Protein AF-A0A3M1JPU9-F1 (afdb_monomer)

Structure (mmCIF, N/CA/C/O backbone):
data_AF-A0A3M1JPU9-F1
#
_entry.id   AF-A0A3M1JPU9-F1
#
loop_
_atom_site.group_PDB
_atom_site.id
_atom_site.type_symbol
_atom_site.label_atom_id
_atom_site.label_alt_id
_atom_site.label_comp_id
_atom_site.label_asym_id
_atom_site.label_entity_id
_atom_site.label_seq_id
_atom_site.pdbx_PDB_ins_code
_atom_site.Cartn_x
_atom_site.Cartn_y
_atom_site.Cartn_z
_atom_site.occupancy
_atom_site.B_iso_or_equiv
_atom_site.auth_seq_id
_atom_site.auth_comp_id
_atom_site.auth_asym_id
_atom_site.auth_atom_id
_atom_site.pdbx_PDB_model_num
ATOM 1 N N . MET A 1 1 ? -4.709 -8.812 -10.880 1.00 75.00 1 MET A N 1
ATOM 2 C CA . MET A 1 1 ? -5.111 -7.771 -9.902 1.00 75.00 1 MET A CA 1
ATOM 3 C C . MET A 1 1 ? -6.523 -7.978 -9.364 1.00 75.00 1 MET A C 1
ATOM 5 O O . MET A 1 1 ? -6.629 -8.160 -8.163 1.00 75.00 1 MET A O 1
ATOM 9 N N . PHE A 1 2 ? -7.578 -8.030 -10.192 1.00 82.31 2 PHE A N 1
ATOM 10 C CA . PHE A 1 2 ? -8.957 -8.240 -9.702 1.00 82.31 2 PHE A CA 1
ATOM 11 C C . PHE A 1 2 ? -9.106 -9.457 -8.772 1.00 82.31 2 PHE A C 1
ATOM 13 O O . PHE A 1 2 ? -9.561 -9.303 -7.647 1.00 82.31 2 PHE A O 1
ATOM 20 N N . TRP A 1 3 ? -8.646 -10.640 -9.194 1.00 85.81 3 TRP A N 1
ATOM 21 C CA . TRP A 1 3 ? -8.744 -11.865 -8.387 1.00 85.81 3 TRP A CA 1
ATOM 22 C C . TRP A 1 3 ? -7.969 -11.804 -7.068 1.00 85.81 3 TRP A C 1
ATOM 24 O O . TRP A 1 3 ? -8.431 -12.337 -6.068 1.00 85.81 3 TRP A O 1
ATOM 34 N N . LEU A 1 4 ? -6.831 -11.105 -7.043 1.00 86.44 4 LEU A N 1
ATOM 35 C CA . LEU A 1 4 ? -6.059 -10.888 -5.818 1.00 86.44 4 LEU A CA 1
ATOM 36 C C . LEU A 1 4 ? -6.780 -9.909 -4.880 1.00 86.44 4 LEU A C 1
ATOM 38 O O . LEU A 1 4 ? -6.867 -10.147 -3.683 1.00 86.44 4 LEU A O 1
ATOM 42 N N . ALA A 1 5 ? -7.374 -8.839 -5.409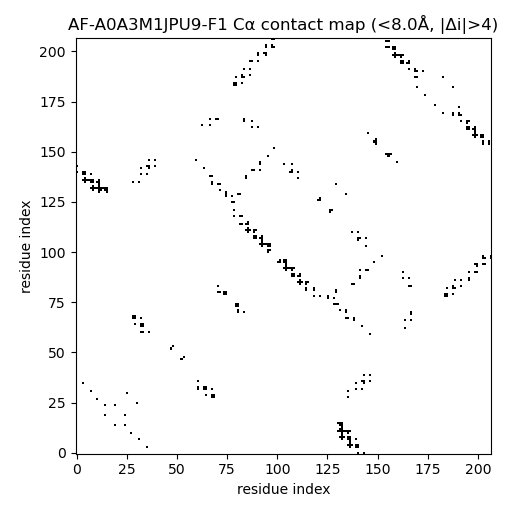 1.00 84.81 5 ALA A N 1
ATOM 43 C CA . ALA A 1 5 ? -8.193 -7.945 -4.595 1.00 84.81 5 ALA A CA 1
ATOM 44 C C . ALA A 1 5 ? -9.441 -8.669 -4.052 1.00 84.81 5 ALA A C 1
ATOM 46 O O . ALA A 1 5 ? -9.735 -8.577 -2.866 1.00 84.81 5 ALA A O 1
ATOM 47 N N . ALA A 1 6 ? -10.136 -9.448 -4.884 1.00 87.12 6 ALA A N 1
ATOM 48 C CA . ALA A 1 6 ? -11.298 -10.235 -4.472 1.00 87.12 6 ALA A CA 1
ATOM 49 C C . ALA A 1 6 ? -10.933 -11.310 -3.434 1.00 87.12 6 ALA A C 1
ATOM 51 O O . ALA A 1 6 ? -11.635 -11.465 -2.439 1.00 87.12 6 ALA A O 1
ATOM 52 N N . GLY A 1 7 ? -9.812 -12.011 -3.623 1.00 87.06 7 GLY A N 1
ATOM 53 C CA . GLY A 1 7 ? -9.294 -12.974 -2.655 1.00 87.06 7 GLY A CA 1
ATOM 54 C C . GLY A 1 7 ? -8.967 -12.318 -1.315 1.00 87.06 7 GLY A C 1
ATOM 55 O O . GLY A 1 7 ? -9.418 -12.801 -0.281 1.00 87.06 7 GLY A O 1
ATOM 56 N N . GLY A 1 8 ? -8.287 -11.166 -1.334 1.00 85.38 8 GLY A N 1
ATOM 57 C CA . GLY A 1 8 ? -7.984 -10.394 -0.128 1.00 85.38 8 GLY A CA 1
ATOM 58 C C . GLY A 1 8 ? -9.242 -9.899 0.587 1.00 85.38 8 GLY A C 1
ATOM 59 O O . GLY A 1 8 ? -9.312 -9.961 1.811 1.00 85.38 8 GLY A O 1
ATOM 60 N N . LEU A 1 9 ? -10.263 -9.473 -0.164 1.00 88.06 9 LEU A N 1
ATOM 61 C CA . LEU A 1 9 ? -11.571 -9.089 0.375 1.00 88.06 9 LEU A CA 1
ATOM 62 C C . LEU A 1 9 ? -12.254 -10.268 1.080 1.00 88.06 9 LEU A C 1
ATOM 64 O O . LEU A 1 9 ? -12.699 -10.119 2.214 1.00 88.06 9 LEU A O 1
ATOM 68 N N . ILE A 1 10 ? -12.332 -11.433 0.428 1.00 90.06 10 ILE A N 1
ATOM 69 C CA . ILE A 1 10 ? -12.956 -12.639 0.999 1.00 90.06 10 ILE A CA 1
ATOM 70 C C . ILE A 1 10 ? -12.203 -13.075 2.257 1.00 90.06 10 ILE A C 1
ATOM 72 O O . ILE A 1 10 ? -12.823 -13.371 3.276 1.00 90.06 10 ILE A O 1
ATOM 76 N N . LEU A 1 11 ? -10.872 -13.080 2.196 1.00 88.06 11 LEU A N 1
ATOM 77 C CA . LEU A 1 11 ? -10.015 -13.465 3.311 1.00 88.06 11 LEU A CA 1
ATOM 78 C C . LEU A 1 11 ? -10.180 -12.503 4.491 1.00 88.06 11 LEU A C 1
ATOM 80 O O . LEU A 1 11 ? -10.338 -12.945 5.624 1.00 88.06 11 LEU A O 1
ATOM 84 N N . GLY A 1 12 ? -10.234 -11.197 4.229 1.00 86.00 12 GLY A N 1
ATOM 85 C CA . GLY A 1 12 ? -10.436 -10.183 5.263 1.00 86.00 12 GLY A CA 1
ATOM 86 C C . GLY A 1 12 ? -11.826 -10.235 5.867 1.00 86.00 12 GLY A C 1
ATOM 87 O O . GLY A 1 12 ? -11.964 -10.207 7.084 1.00 86.00 12 GLY A O 1
ATOM 88 N N . ALA A 1 13 ? -12.851 -10.426 5.036 1.00 88.50 13 ALA A N 1
ATOM 89 C CA . ALA A 1 13 ? -14.212 -10.643 5.505 1.00 88.50 13 ALA A CA 1
ATOM 90 C C . ALA A 1 13 ? -14.318 -11.909 6.367 1.00 88.50 13 ALA A C 1
ATOM 92 O O . ALA A 1 13 ? -15.049 -11.911 7.354 1.00 88.50 13 ALA A O 1
ATOM 93 N N . ALA A 1 14 ? -13.578 -12.973 6.039 1.00 88.44 14 ALA A N 1
ATOM 94 C CA . ALA A 1 14 ? -13.514 -14.176 6.862 1.00 88.44 14 ALA A CA 1
ATOM 95 C C . ALA A 1 14 ? -12.812 -13.912 8.205 1.00 88.44 14 ALA A C 1
ATOM 97 O O . ALA A 1 14 ? -13.341 -14.309 9.243 1.00 88.44 14 ALA A O 1
ATOM 98 N N . VAL A 1 15 ? -11.673 -13.209 8.209 1.00 86.94 15 VAL A N 1
ATOM 99 C CA . VAL A 1 15 ? -10.968 -12.814 9.443 1.00 86.94 15 VAL A CA 1
ATOM 100 C C . VAL A 1 15 ? -11.894 -12.008 10.356 1.00 86.94 15 VAL A C 1
ATOM 102 O O . VAL A 1 15 ? -12.058 -12.366 11.524 1.00 86.94 15 VAL A O 1
ATOM 105 N N . ASP A 1 16 ? -12.567 -10.999 9.801 1.00 86.56 16 ASP A N 1
ATOM 106 C CA . ASP A 1 16 ? -13.488 -10.133 10.538 1.00 86.56 16 ASP A CA 1
ATOM 107 C C . ASP A 1 16 ? -14.729 -10.905 11.029 1.00 86.56 16 ASP A C 1
ATOM 109 O O . ASP A 1 16 ? -15.192 -10.711 12.153 1.00 86.56 16 ASP A O 1
ATOM 113 N N . ARG A 1 17 ? -15.278 -11.819 10.215 1.00 89.62 17 ARG A N 1
ATOM 114 C CA . ARG A 1 17 ? -16.500 -12.572 10.546 1.00 89.62 17 ARG A CA 1
ATOM 115 C C . ARG A 1 17 ? -16.278 -13.651 11.600 1.00 89.62 17 ARG A C 1
ATOM 117 O O . ARG A 1 17 ? -17.161 -13.861 12.432 1.00 89.62 17 ARG A O 1
ATOM 124 N N . PHE A 1 18 ? -15.159 -14.365 11.528 1.00 88.31 18 PHE A N 1
ATOM 125 C CA . PHE A 1 18 ? -14.872 -15.505 12.401 1.00 88.31 18 PHE A CA 1
ATOM 126 C C . PHE A 1 18 ? -14.059 -15.132 13.642 1.00 88.31 18 PHE A C 1
ATOM 128 O O . PHE A 1 18 ? -13.824 -16.004 14.475 1.00 88.31 18 PHE A O 1
ATOM 135 N N . ASN A 1 19 ? -13.664 -13.860 13.782 1.00 83.25 19 ASN A N 1
ATOM 136 C CA . ASN A 1 19 ? -12.862 -13.359 14.898 1.00 83.25 19 ASN A CA 1
ATOM 137 C C . ASN A 1 19 ? -11.639 -14.257 15.155 1.00 83.25 19 ASN A C 1
ATOM 139 O O . ASN A 1 19 ? -11.438 -14.791 16.250 1.00 83.25 19 ASN A O 1
ATOM 143 N N . ILE A 1 20 ? -10.891 -14.515 14.079 1.00 83.56 20 ILE A N 1
ATOM 144 C CA . ILE A 1 20 ? -9.814 -15.506 14.058 1.00 83.56 20 ILE A CA 1
ATOM 145 C C . ILE A 1 20 ? -8.762 -15.144 15.122 1.00 83.56 20 ILE A C 1
ATOM 147 O O . ILE A 1 20 ? -8.325 -13.994 15.178 1.00 83.56 20 ILE A O 1
ATOM 151 N N . PRO A 1 21 ? -8.312 -16.103 15.956 1.00 79.50 21 PRO A N 1
ATOM 152 C CA . PRO A 1 21 ? -7.318 -15.831 16.985 1.00 79.50 21 PRO A CA 1
ATOM 153 C C . PRO A 1 21 ? -6.013 -15.297 16.383 1.00 79.50 21 PRO A C 1
ATOM 155 O O . PRO A 1 21 ? -5.531 -15.783 15.358 1.00 79.50 21 PRO A O 1
ATOM 158 N N . MET A 1 22 ? -5.417 -14.329 17.080 1.00 73.56 22 MET A N 1
ATOM 159 C CA . MET A 1 22 ? -4.257 -13.534 16.657 1.00 73.56 22 MET A CA 1
ATOM 160 C C . MET A 1 22 ? -3.108 -14.305 15.968 1.00 73.56 22 MET A C 1
ATOM 162 O O . MET A 1 22 ? -2.656 -13.831 14.927 1.00 73.56 22 MET A O 1
ATOM 166 N N . PRO A 1 23 ? -2.657 -15.499 16.421 1.00 77.62 23 PRO A N 1
ATOM 167 C CA . PRO A 1 23 ? -1.606 -16.229 15.703 1.00 77.62 23 PRO A CA 1
ATOM 168 C C . PRO A 1 23 ? -2.024 -16.665 14.290 1.00 77.62 23 PRO A C 1
ATOM 170 O O . PRO A 1 23 ? -1.216 -16.608 13.367 1.00 77.62 23 PRO A O 1
ATOM 173 N N . PHE A 1 24 ? -3.284 -17.056 14.091 1.00 80.75 24 PHE A N 1
ATOM 174 C CA . PHE A 1 24 ? -3.801 -17.436 12.773 1.00 80.75 24 PHE A CA 1
ATOM 175 C C . PHE A 1 24 ? -4.122 -16.209 11.915 1.00 80.75 24 PHE A C 1
ATOM 177 O O . PHE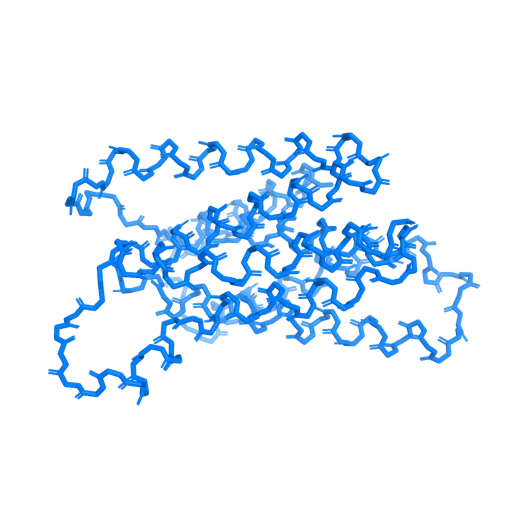 A 1 24 ? -3.867 -16.228 10.711 1.00 80.75 24 PHE A O 1
ATOM 184 N N . GLY A 1 25 ? -4.607 -15.128 12.534 1.00 76.06 25 GLY A N 1
ATOM 185 C CA . GLY A 1 25 ? -4.771 -13.832 11.873 1.00 76.06 25 GLY A CA 1
ATOM 186 C C . GLY A 1 25 ? -3.447 -13.313 11.309 1.00 76.06 25 GLY A C 1
ATOM 187 O O . GLY A 1 25 ? -3.383 -12.950 10.141 1.00 76.06 25 GLY A O 1
ATOM 188 N N . LEU A 1 26 ? -2.359 -13.398 12.081 1.00 77.31 26 LEU A N 1
ATOM 189 C CA . LEU A 1 26 ? -1.018 -13.023 11.624 1.00 77.31 26 LEU A CA 1
ATOM 190 C C . LEU A 1 26 ? -0.539 -13.869 10.443 1.00 77.31 26 LEU A C 1
ATOM 192 O O . LEU A 1 26 ? 0.004 -13.318 9.493 1.00 77.31 26 LEU A O 1
ATOM 196 N N . ILE A 1 27 ? -0.760 -15.187 10.458 1.00 83.44 27 ILE A N 1
ATOM 197 C CA . ILE A 1 27 ? -0.402 -16.046 9.316 1.00 83.44 27 ILE A CA 1
ATOM 198 C C . ILE A 1 27 ? -1.163 -15.617 8.059 1.00 83.44 27 ILE A C 1
ATOM 200 O O . ILE A 1 27 ? -0.586 -15.595 6.978 1.00 83.44 27 ILE A O 1
ATOM 204 N N . LEU A 1 28 ? -2.434 -15.242 8.186 1.00 79.44 28 LEU A N 1
ATOM 205 C CA . LEU A 1 28 ? -3.252 -14.771 7.068 1.00 79.44 28 LEU A CA 1
ATOM 206 C C . LEU A 1 28 ? -2.796 -13.392 6.568 1.00 79.44 28 LEU A C 1
ATOM 208 O O . LEU A 1 28 ? -2.600 -13.214 5.367 1.00 79.44 28 LEU A O 1
ATOM 212 N N . ILE A 1 29 ? -2.555 -12.447 7.478 1.00 75.00 29 ILE A N 1
ATOM 213 C CA . ILE A 1 29 ? -2.101 -11.081 7.172 1.00 75.00 29 ILE A CA 1
ATOM 214 C C . ILE A 1 29 ? -0.695 -11.075 6.564 1.00 75.00 29 ILE A C 1
ATOM 216 O O . ILE A 1 29 ? -0.421 -10.265 5.684 1.00 75.00 29 ILE A O 1
ATOM 220 N N . LEU A 1 30 ? 0.194 -11.970 7.004 1.00 81.06 30 LEU A N 1
ATOM 221 C CA . LEU A 1 30 ? 1.566 -12.083 6.499 1.00 81.06 30 LEU A CA 1
ATOM 222 C C . LEU A 1 30 ? 1.665 -12.991 5.272 1.00 81.06 30 LEU A C 1
ATOM 224 O O . LEU A 1 30 ? 2.428 -12.713 4.352 1.00 81.06 30 LEU A O 1
ATOM 228 N N . GLY A 1 31 ? 0.893 -14.074 5.239 1.00 84.19 31 GLY A N 1
ATOM 229 C CA . GLY A 1 31 ? 0.899 -15.044 4.150 1.00 84.19 31 GLY A CA 1
ATOM 230 C C . GLY A 1 31 ? 0.248 -14.498 2.886 1.00 84.19 31 GLY A C 1
ATOM 231 O O . GLY A 1 31 ? 0.753 -14.730 1.792 1.00 84.19 31 GLY A O 1
ATOM 232 N N . TRP A 1 32 ? -0.829 -13.719 3.019 1.00 86.44 32 TRP A N 1
ATOM 233 C CA . TRP A 1 32 ? -1.527 -13.133 1.876 1.00 86.44 32 TRP A CA 1
ATOM 234 C C . TRP A 1 32 ? -0.654 -12.229 0.985 1.00 86.44 32 TRP A C 1
ATOM 236 O O . TRP A 1 32 ? -0.621 -12.473 -0.221 1.00 86.44 32 TRP A O 1
ATOM 246 N N . PRO A 1 33 ? 0.086 -11.224 1.500 1.00 81.81 33 PRO A N 1
ATOM 247 C CA . PRO A 1 33 ? 0.953 -10.396 0.666 1.00 81.81 33 PRO A CA 1
ATOM 248 C C . PRO A 1 33 ? 2.061 -11.218 0.007 1.00 81.81 33 PRO A C 1
ATOM 250 O O . PRO A 1 33 ? 2.368 -10.980 -1.156 1.00 81.81 33 PRO A O 1
ATOM 253 N N . VAL A 1 34 ? 2.612 -12.228 0.689 1.00 83.62 34 VAL A N 1
ATOM 254 C CA . VAL A 1 34 ? 3.599 -13.137 0.085 1.00 83.62 34 VAL A CA 1
ATOM 255 C C . VAL A 1 34 ? 2.980 -13.899 -1.086 1.00 83.62 34 VAL A C 1
ATOM 257 O O . VAL A 1 34 ? 3.543 -13.894 -2.176 1.00 83.62 34 VAL A O 1
ATOM 260 N N . LEU A 1 35 ? 1.797 -14.489 -0.901 1.00 85.50 35 LEU A N 1
ATOM 261 C CA . LEU A 1 35 ? 1.079 -15.203 -1.960 1.00 85.50 35 LEU A CA 1
ATOM 262 C C . LEU A 1 35 ? 0.716 -14.287 -3.133 1.00 85.50 35 LEU A C 1
ATOM 264 O O . LEU A 1 35 ? 0.890 -14.673 -4.285 1.00 85.50 35 LEU A O 1
ATOM 268 N N . ALA A 1 36 ? 0.253 -13.067 -2.859 1.00 83.56 36 ALA A N 1
ATOM 269 C CA . ALA A 1 36 ? -0.100 -12.101 -3.893 1.00 83.56 36 ALA A CA 1
ATOM 270 C C . ALA A 1 36 ? 1.113 -11.678 -4.734 1.00 83.56 36 ALA A C 1
ATOM 272 O O . ALA A 1 36 ? 0.991 -11.497 -5.946 1.00 83.56 36 ALA A O 1
ATOM 273 N N . LEU A 1 37 ? 2.281 -11.535 -4.103 1.00 80.31 37 LEU A N 1
ATOM 274 C CA . LEU A 1 37 ? 3.528 -11.216 -4.793 1.00 80.31 37 LEU A CA 1
ATOM 275 C C . LEU A 1 37 ? 4.069 -12.404 -5.577 1.00 80.31 37 LEU A C 1
ATOM 277 O O . LEU A 1 37 ? 4.450 -12.233 -6.731 1.00 80.31 37 LEU A O 1
ATOM 281 N N . LEU A 1 38 ? 4.041 -13.603 -4.993 1.00 81.88 38 LEU A N 1
ATOM 282 C CA . LEU A 1 38 ? 4.409 -14.826 -5.700 1.00 81.88 38 LEU A CA 1
ATOM 283 C C . LEU A 1 38 ? 3.532 -15.028 -6.935 1.00 81.88 38 LEU A C 1
ATOM 285 O O . LEU A 1 38 ? 4.071 -15.284 -7.997 1.00 81.88 38 LEU A O 1
ATOM 289 N N . TRP A 1 39 ? 2.220 -14.801 -6.841 1.00 83.69 39 TRP A N 1
ATOM 290 C CA . TRP A 1 39 ? 1.310 -14.889 -7.989 1.00 83.69 39 TRP A CA 1
ATOM 291 C C . TRP A 1 39 ? 1.676 -13.923 -9.126 1.00 83.69 39 TRP A C 1
ATOM 293 O O . TRP A 1 39 ? 1.471 -14.222 -10.298 1.00 83.69 39 TRP A O 1
ATOM 303 N N . ILE A 1 40 ? 2.173 -12.729 -8.797 1.00 77.06 40 ILE A N 1
ATOM 304 C CA . ILE A 1 40 ? 2.568 -11.740 -9.810 1.00 77.06 40 ILE A CA 1
ATOM 305 C C . ILE A 1 40 ? 3.894 -12.097 -10.460 1.00 77.06 40 ILE A C 1
ATOM 307 O O . ILE A 1 40 ? 4.062 -11.841 -11.646 1.00 77.06 40 ILE A O 1
ATOM 311 N N . ILE A 1 41 ? 4.824 -12.630 -9.674 1.00 73.50 41 ILE A N 1
ATOM 312 C CA . ILE A 1 41 ? 6.214 -12.814 -10.086 1.00 73.50 41 ILE A CA 1
ATOM 313 C C . ILE A 1 41 ? 6.455 -14.235 -10.616 1.00 73.50 41 ILE A C 1
ATOM 315 O O . ILE A 1 41 ? 7.431 -14.453 -11.324 1.00 73.50 41 ILE A O 1
ATOM 319 N N . GLU A 1 42 ? 5.561 -15.192 -10.337 1.00 75.75 42 GLU A N 1
ATOM 320 C CA . GLU A 1 42 ? 5.605 -16.569 -10.859 1.00 75.75 42 GLU A CA 1
ATOM 321 C C . GLU A 1 42 ? 5.931 -16.640 -12.362 1.00 75.75 42 GLU A C 1
ATOM 323 O O . GLU A 1 42 ? 6.811 -17.428 -12.712 1.00 75.75 42 GLU A O 1
ATOM 328 N N . PRO A 1 43 ? 5.329 -15.819 -13.250 1.00 69.88 43 PRO A N 1
ATOM 329 C CA . PRO A 1 43 ? 5.623 -15.885 -14.680 1.00 69.88 43 PRO A CA 1
ATOM 330 C C . PRO A 1 43 ? 7.072 -15.505 -15.021 1.00 69.88 43 PRO A C 1
ATOM 332 O O . PRO A 1 43 ? 7.630 -16.054 -15.963 1.00 69.88 43 PRO A O 1
ATOM 335 N N . ASP A 1 44 ? 7.686 -14.606 -14.244 1.00 64.94 44 ASP A N 1
ATOM 336 C CA . ASP A 1 44 ? 9.043 -14.082 -14.474 1.00 64.94 44 ASP A CA 1
ATOM 337 C C . ASP A 1 44 ? 10.129 -14.885 -13.727 1.00 64.94 44 ASP A C 1
ATOM 339 O O . ASP A 1 44 ? 11.319 -14.776 -14.028 1.00 64.94 44 ASP A O 1
ATOM 343 N N . LEU A 1 45 ? 9.741 -15.715 -12.749 1.00 62.62 45 LEU A N 1
ATOM 344 C CA . LEU A 1 45 ? 10.652 -16.564 -11.966 1.00 62.62 45 LEU A CA 1
ATOM 345 C C . LEU A 1 45 ? 11.323 -17.662 -12.808 1.00 62.62 45 LEU A C 1
ATOM 347 O O . LEU A 1 45 ? 12.390 -18.142 -12.424 1.00 62.62 45 LEU A O 1
ATOM 351 N N . GLY A 1 46 ? 10.717 -18.051 -13.935 1.00 59.88 46 GLY A N 1
ATOM 352 C CA . GLY A 1 46 ? 11.249 -19.079 -14.835 1.00 59.88 46 GLY A CA 1
ATOM 353 C C . GLY A 1 46 ? 12.472 -18.637 -15.645 1.00 59.88 46 GLY A C 1
ATOM 354 O O . GLY A 1 46 ? 13.347 -19.461 -15.903 1.00 59.88 46 GLY A O 1
ATOM 355 N N . ASP A 1 47 ? 12.565 -17.345 -15.980 1.00 57.28 47 ASP A N 1
ATOM 356 C CA . ASP A 1 47 ? 13.552 -16.824 -16.940 1.00 57.28 47 ASP A CA 1
ATOM 357 C C . ASP A 1 47 ? 14.665 -15.972 -16.292 1.00 57.28 47 ASP A C 1
ATOM 359 O O . ASP A 1 47 ? 15.689 -15.692 -16.922 1.00 57.28 47 ASP A O 1
ATOM 363 N N . HIS A 1 48 ? 14.518 -15.577 -15.020 1.00 52.31 48 HIS A N 1
ATOM 364 C CA . HIS A 1 48 ? 15.433 -14.649 -14.343 1.00 52.31 48 HIS A CA 1
ATOM 365 C C . HIS A 1 48 ? 15.947 -15.170 -12.991 1.00 52.31 48 HIS A C 1
ATOM 367 O O . HIS A 1 48 ? 15.653 -14.627 -11.926 1.00 52.31 48 HIS A O 1
ATOM 373 N N . THR A 1 49 ? 16.819 -16.182 -13.023 1.00 55.38 49 THR A N 1
ATOM 374 C CA . THR A 1 49 ? 17.661 -16.587 -11.878 1.00 55.38 49 THR A CA 1
ATOM 375 C C . THR A 1 49 ? 18.893 -15.684 -11.722 1.00 55.38 49 THR A C 1
ATOM 377 O O . THR A 1 49 ? 20.020 -16.158 -11.597 1.00 55.38 49 THR A O 1
ATOM 380 N N . GLU A 1 50 ? 18.708 -14.365 -11.748 1.00 62.91 50 GLU A N 1
ATOM 381 C CA . GLU A 1 50 ? 19.774 -13.408 -11.435 1.00 62.91 50 GLU A CA 1
ATOM 382 C C . GLU A 1 50 ? 19.657 -12.950 -9.975 1.00 62.91 50 GLU A C 1
ATOM 384 O O . GLU A 1 50 ? 18.574 -12.615 -9.491 1.00 62.91 50 GLU A O 1
ATOM 389 N N . GLY A 1 51 ? 20.778 -12.891 -9.247 1.00 62.19 51 GLY A N 1
ATOM 390 C CA . GLY A 1 51 ? 20.787 -12.546 -7.816 1.00 62.19 51 GLY A CA 1
ATOM 391 C C . GLY A 1 51 ? 20.152 -11.185 -7.487 1.00 62.19 51 GLY A C 1
ATOM 392 O O . GLY A 1 51 ? 19.582 -11.010 -6.411 1.00 62.19 51 GLY A O 1
ATOM 393 N N . ALA A 1 52 ? 20.173 -10.236 -8.428 1.00 65.75 52 ALA A N 1
ATOM 394 C CA . ALA A 1 52 ? 19.526 -8.933 -8.275 1.00 65.75 52 ALA A CA 1
ATOM 395 C C . ALA A 1 52 ? 17.987 -9.023 -8.251 1.00 65.75 52 ALA A C 1
ATOM 397 O O . ALA A 1 52 ? 17.343 -8.267 -7.519 1.00 65.75 52 ALA A O 1
ATOM 398 N N . ALA A 1 53 ? 17.393 -9.959 -8.999 1.00 66.50 53 ALA A N 1
ATOM 399 C CA . ALA A 1 53 ? 15.949 -10.185 -9.006 1.00 66.50 53 ALA A CA 1
ATOM 400 C C . ALA A 1 53 ? 15.475 -10.741 -7.654 1.00 66.50 53 ALA A C 1
ATOM 402 O O . ALA A 1 53 ? 14.504 -10.240 -7.089 1.00 66.50 53 ALA A O 1
ATOM 403 N N . LEU A 1 54 ? 16.227 -11.682 -7.073 1.00 69.38 54 LEU A N 1
ATOM 404 C CA . LEU A 1 54 ? 15.958 -12.232 -5.738 1.00 69.38 54 LEU A CA 1
ATOM 405 C C . LEU A 1 54 ? 16.028 -11.168 -4.635 1.00 69.38 54 LEU A C 1
ATOM 407 O O . LEU A 1 54 ? 15.171 -11.146 -3.753 1.00 69.38 54 LEU A O 1
ATOM 411 N N . ILE A 1 55 ? 17.007 -10.258 -4.693 1.00 72.06 55 ILE A N 1
ATOM 412 C CA . ILE A 1 55 ? 17.127 -9.156 -3.722 1.00 72.06 55 ILE A CA 1
ATOM 413 C C . ILE A 1 55 ? 15.928 -8.206 -3.826 1.00 72.06 55 ILE A C 1
ATOM 415 O O . ILE A 1 55 ? 15.353 -7.832 -2.803 1.00 72.06 55 ILE A O 1
ATOM 419 N N . ARG A 1 56 ? 15.513 -7.842 -5.047 1.00 71.25 56 ARG A N 1
ATOM 420 C CA . ARG A 1 56 ? 14.324 -7.001 -5.267 1.00 71.25 56 ARG A CA 1
ATOM 421 C C . ARG A 1 56 ? 13.059 -7.680 -4.752 1.00 71.25 56 ARG A C 1
ATOM 423 O O . ARG A 1 56 ? 12.270 -7.040 -4.066 1.00 71.25 56 ARG A O 1
ATOM 430 N N . LEU A 1 57 ? 12.903 -8.975 -5.019 1.00 71.75 57 LEU A N 1
ATOM 431 C CA . LEU A 1 57 ? 11.764 -9.784 -4.586 1.00 71.75 57 LEU A CA 1
ATOM 432 C C . LEU A 1 57 ? 11.705 -9.887 -3.055 1.00 71.75 57 LEU A C 1
ATOM 434 O O . LEU A 1 57 ? 10.667 -9.613 -2.455 1.00 71.75 57 LEU A O 1
ATOM 438 N N . GLY A 1 58 ? 12.837 -10.181 -2.410 1.00 74.75 58 GLY A N 1
ATOM 439 C CA . GLY A 1 58 ? 12.954 -10.190 -0.952 1.00 74.75 58 GLY A CA 1
ATOM 440 C C . GLY A 1 58 ? 12.635 -8.827 -0.335 1.00 74.75 58 GLY A C 1
ATOM 441 O O . GLY A 1 58 ? 11.859 -8.748 0.616 1.00 74.75 58 GLY A O 1
ATOM 442 N N . GLY A 1 59 ? 13.157 -7.743 -0.917 1.00 75.62 59 GLY A N 1
ATOM 443 C CA . GLY A 1 59 ? 12.847 -6.376 -0.493 1.00 75.62 59 GLY A CA 1
ATOM 444 C C . GLY A 1 59 ? 11.361 -6.038 -0.616 1.00 75.62 59 GLY A C 1
ATOM 445 O O . GLY A 1 59 ? 10.800 -5.397 0.269 1.00 75.62 59 GLY A O 1
ATOM 446 N N . LEU A 1 60 ? 10.702 -6.521 -1.668 1.00 77.25 60 LEU A N 1
ATOM 447 C CA . LEU A 1 60 ? 9.283 -6.289 -1.915 1.00 77.25 60 LEU A CA 1
ATOM 448 C C . LEU A 1 60 ? 8.393 -7.090 -0.960 1.00 77.25 60 LEU A C 1
ATOM 450 O O . LEU A 1 60 ? 7.424 -6.548 -0.436 1.00 77.25 60 LEU A O 1
ATOM 454 N N . ILE A 1 61 ? 8.762 -8.336 -0.655 1.00 79.12 61 ILE A N 1
ATOM 455 C CA . ILE A 1 61 ? 8.096 -9.137 0.378 1.00 79.12 61 ILE A CA 1
ATOM 456 C C . ILE A 1 61 ? 8.221 -8.457 1.742 1.00 79.12 61 ILE A C 1
ATOM 458 O O . ILE A 1 61 ? 7.216 -8.264 2.425 1.00 79.12 61 ILE A O 1
ATOM 462 N N . VAL A 1 62 ? 9.434 -8.059 2.136 1.00 81.00 62 VAL A N 1
ATOM 463 C CA . VAL A 1 62 ? 9.667 -7.390 3.425 1.00 81.00 62 VAL A CA 1
ATOM 464 C C . VAL A 1 62 ? 8.920 -6.057 3.480 1.00 81.00 62 VAL A C 1
ATOM 466 O O . VAL A 1 62 ? 8.229 -5.785 4.460 1.00 81.00 62 VAL A O 1
ATOM 469 N N . GLY A 1 63 ? 8.992 -5.252 2.418 1.00 78.38 63 GLY A N 1
ATOM 470 C CA . GLY A 1 63 ? 8.250 -3.999 2.300 1.00 78.38 63 GLY A CA 1
ATOM 471 C C . GLY A 1 63 ? 6.740 -4.213 2.384 1.00 78.38 63 GLY A C 1
ATOM 472 O O . GLY A 1 63 ? 6.055 -3.483 3.097 1.00 78.38 63 GLY A O 1
ATOM 473 N N . GLY A 1 64 ? 6.226 -5.260 1.737 1.00 78.62 64 GLY A N 1
ATOM 474 C CA . GLY A 1 64 ? 4.820 -5.632 1.797 1.00 78.62 64 GLY A CA 1
ATOM 475 C C . GLY A 1 64 ? 4.364 -6.047 3.180 1.00 78.62 64 GLY A C 1
ATOM 476 O O . GLY A 1 64 ? 3.368 -5.524 3.671 1.00 78.62 64 GLY A O 1
ATOM 477 N N . ILE A 1 65 ? 5.135 -6.894 3.853 1.00 81.50 65 ILE A N 1
ATOM 478 C CA . ILE A 1 65 ? 4.888 -7.256 5.248 1.00 81.50 65 ILE A CA 1
ATOM 479 C C . ILE A 1 65 ? 4.862 -6.004 6.132 1.00 81.50 65 ILE A C 1
ATOM 481 O O . ILE A 1 65 ? 3.935 -5.836 6.921 1.00 81.50 65 ILE A O 1
ATOM 485 N N . ILE A 1 66 ? 5.831 -5.096 5.977 1.00 81.25 66 ILE A N 1
ATOM 486 C CA . ILE A 1 66 ? 5.886 -3.848 6.749 1.00 81.25 66 ILE A CA 1
ATOM 487 C C . ILE A 1 66 ? 4.629 -3.008 6.512 1.00 81.25 66 ILE A C 1
ATOM 489 O O . ILE A 1 66 ? 4.022 -2.556 7.480 1.00 81.25 66 ILE A O 1
ATOM 493 N N . VAL A 1 67 ? 4.222 -2.811 5.255 1.00 81.62 67 VAL A N 1
ATOM 494 C CA . VAL A 1 67 ? 3.013 -2.049 4.905 1.00 81.62 67 VAL A CA 1
ATOM 495 C C . VAL A 1 67 ? 1.778 -2.661 5.560 1.00 81.62 67 VAL A C 1
ATOM 497 O O . VAL A 1 67 ? 1.003 -1.942 6.184 1.00 81.62 67 VAL A O 1
ATOM 500 N N . TYR A 1 68 ? 1.619 -3.979 5.481 1.00 82.56 68 TYR A N 1
ATOM 501 C CA . TYR A 1 68 ? 0.468 -4.677 6.049 1.00 82.56 68 TYR A CA 1
ATOM 502 C C . TYR A 1 68 ? 0.415 -4.605 7.570 1.00 82.56 68 TYR A C 1
ATOM 504 O O . TYR A 1 68 ? -0.612 -4.228 8.124 1.00 82.56 68 TYR A O 1
ATOM 512 N N . VAL A 1 69 ? 1.533 -4.886 8.241 1.00 83.06 69 VAL A 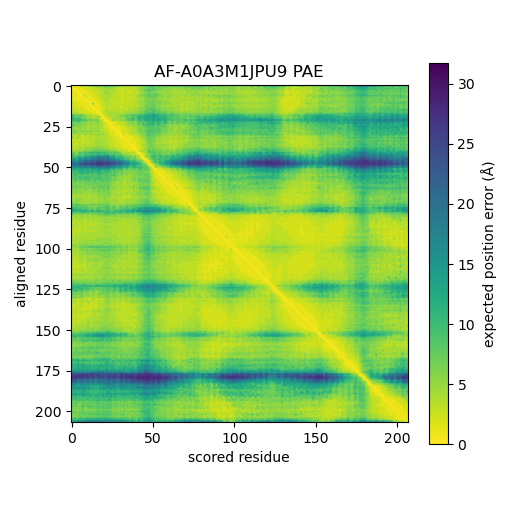N 1
ATOM 513 C CA . VAL A 1 69 ? 1.639 -4.769 9.702 1.00 83.06 69 VAL A CA 1
ATOM 514 C C . VAL A 1 69 ? 1.372 -3.332 10.153 1.00 83.06 69 VAL A C 1
ATOM 516 O O . VAL A 1 69 ? 0.786 -3.110 11.208 1.00 83.06 69 VAL A O 1
ATOM 519 N N . ARG A 1 70 ? 1.783 -2.333 9.365 1.00 82.75 70 ARG A N 1
ATOM 520 C CA . ARG A 1 70 ? 1.512 -0.926 9.678 1.00 82.75 70 ARG A CA 1
ATOM 521 C C . ARG A 1 70 ? 0.056 -0.545 9.495 1.00 82.75 70 ARG A C 1
ATOM 523 O O . ARG A 1 70 ? -0.481 0.139 10.357 1.00 82.75 70 ARG A O 1
ATOM 530 N N . LEU A 1 71 ? -0.572 -0.977 8.407 1.00 82.56 71 LEU A N 1
ATOM 531 C CA . LEU A 1 71 ? -1.992 -0.727 8.188 1.00 82.56 71 LEU A CA 1
ATOM 532 C C . LEU A 1 71 ? -2.846 -1.380 9.279 1.00 82.56 71 LEU A C 1
ATOM 534 O O . LEU A 1 71 ? -3.772 -0.740 9.762 1.00 82.56 71 LEU A O 1
ATOM 538 N N . ASP A 1 72 ? -2.485 -2.592 9.701 1.00 83.19 72 ASP A N 1
ATOM 539 C CA . ASP A 1 72 ? -3.125 -3.310 10.806 1.00 83.19 72 ASP A CA 1
ATOM 540 C C . ASP A 1 72 ? -2.980 -2.561 12.144 1.00 83.19 72 ASP A C 1
ATOM 542 O O . ASP A 1 72 ? -3.964 -2.274 12.815 1.00 83.19 72 ASP A O 1
ATOM 546 N N . GLN A 1 73 ? -1.768 -2.110 12.489 1.00 81.81 73 GLN A N 1
ATOM 547 C CA . GLN A 1 73 ? -1.537 -1.307 13.702 1.00 81.81 73 GLN A CA 1
ATOM 548 C C . GLN A 1 73 ? -2.289 0.031 13.705 1.00 81.81 73 GLN A C 1
ATOM 550 O O . GLN A 1 73 ? -2.675 0.525 14.763 1.00 81.81 73 GLN A O 1
ATOM 555 N N . GLU A 1 74 ? -2.463 0.649 12.537 1.00 79.25 74 GLU A N 1
ATOM 556 C CA . GLU A 1 74 ? -3.195 1.910 12.393 1.00 79.25 74 GLU A CA 1
ATOM 557 C C . GLU A 1 74 ? -4.712 1.711 12.266 1.00 79.25 74 GLU A C 1
ATOM 559 O O . GLU A 1 74 ? -5.452 2.698 12.315 1.00 79.25 74 GLU A O 1
ATOM 564 N N . GLN A 1 75 ? -5.183 0.465 12.131 1.00 79.19 75 GLN A N 1
ATOM 565 C CA . GLN A 1 75 ? -6.605 0.124 12.080 1.00 79.19 75 GLN A CA 1
ATOM 566 C C . GLN A 1 75 ? -7.328 0.590 13.349 1.00 79.19 75 GLN A C 1
ATOM 568 O O . GLN A 1 75 ? -8.410 1.177 13.285 1.00 79.19 75 GLN A O 1
ATOM 573 N N . ASP A 1 76 ? -6.685 0.404 14.502 1.00 72.62 76 ASP A N 1
ATOM 574 C CA . ASP A 1 76 ? -7.233 0.764 15.811 1.00 72.62 76 ASP A CA 1
ATOM 575 C C . ASP A 1 76 ? -7.120 2.271 16.116 1.00 72.62 76 ASP A C 1
ATOM 577 O O . ASP A 1 76 ? -7.765 2.787 17.033 1.00 72.62 76 ASP A O 1
ATOM 581 N N . ASN A 1 77 ? -6.359 3.017 15.307 1.00 74.31 77 ASN A N 1
ATOM 582 C CA . ASN A 1 77 ? -6.117 4.453 15.472 1.00 74.31 77 ASN A CA 1
ATOM 583 C C . ASN A 1 77 ? -7.099 5.331 14.669 1.00 74.31 77 ASN A C 1
ATOM 585 O O . ASN A 1 77 ? -6.785 6.453 14.263 1.00 74.31 77 ASN A O 1
ATOM 589 N N . GLY A 1 78 ? -8.326 4.854 14.448 1.00 78.81 78 GLY A N 1
ATOM 590 C CA . GLY A 1 78 ? -9.405 5.638 13.846 1.00 78.81 78 GLY A CA 1
ATOM 591 C C . GLY A 1 78 ? -9.280 5.786 12.327 1.00 78.81 78 GLY A C 1
ATOM 592 O O . GLY A 1 78 ? -9.519 4.833 11.597 1.00 78.81 78 GLY A O 1
ATOM 593 N N . GLN A 1 79 ? -8.987 6.998 11.838 1.00 78.31 79 GLN A N 1
ATOM 594 C CA . GLN A 1 79 ? -8.963 7.307 10.393 1.00 78.31 79 GLN A CA 1
ATOM 595 C C . GLN A 1 79 ? -7.562 7.254 9.768 1.00 78.31 79 GLN A C 1
ATOM 597 O O . GLN A 1 79 ? -7.396 7.588 8.596 1.00 78.31 79 GLN A O 1
ATOM 602 N N . ASN A 1 80 ? -6.543 6.856 10.525 1.00 81.38 80 ASN A N 1
ATOM 603 C CA . ASN A 1 80 ? -5.166 6.887 10.047 1.00 81.38 80 ASN A CA 1
ATOM 604 C C . ASN A 1 80 ? -4.934 5.894 8.903 1.00 81.38 80 ASN A C 1
ATOM 606 O O . ASN A 1 80 ? -4.518 6.308 7.825 1.00 81.38 80 ASN A O 1
ATOM 610 N N . ALA A 1 81 ? -5.288 4.619 9.098 1.00 85.31 81 ALA A N 1
ATOM 611 C CA . ALA A 1 81 ? -5.161 3.585 8.070 1.00 85.31 81 ALA A CA 1
ATOM 612 C C . ALA A 1 81 ? -5.826 3.961 6.725 1.00 85.31 81 ALA A C 1
ATOM 614 O O . ALA A 1 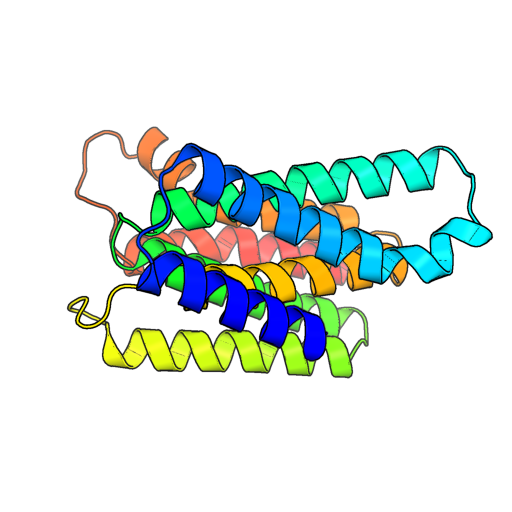81 ? -5.130 3.945 5.705 1.00 85.31 81 ALA A O 1
ATOM 615 N N . PRO A 1 82 ? -7.113 4.368 6.666 1.00 87.88 82 PRO A N 1
ATOM 616 C CA . PRO A 1 82 ? -7.741 4.727 5.394 1.00 87.88 82 PRO A CA 1
ATOM 617 C C . PRO A 1 82 ? -7.107 5.972 4.757 1.00 87.88 82 PRO A C 1
ATOM 619 O O . PRO A 1 82 ? -6.939 6.010 3.541 1.00 87.88 82 PRO A O 1
ATOM 622 N N . VAL A 1 83 ? -6.675 6.969 5.536 1.00 87.75 83 VAL A N 1
ATOM 623 C CA . VAL A 1 83 ? -5.961 8.138 4.987 1.00 87.75 83 VAL A CA 1
ATOM 624 C C . VAL A 1 83 ? -4.607 7.735 4.392 1.00 87.75 83 VAL A C 1
ATOM 626 O O . VAL A 1 83 ? -4.258 8.190 3.303 1.00 87.75 83 VAL A O 1
ATOM 629 N N . THR A 1 84 ? -3.859 6.847 5.049 1.00 8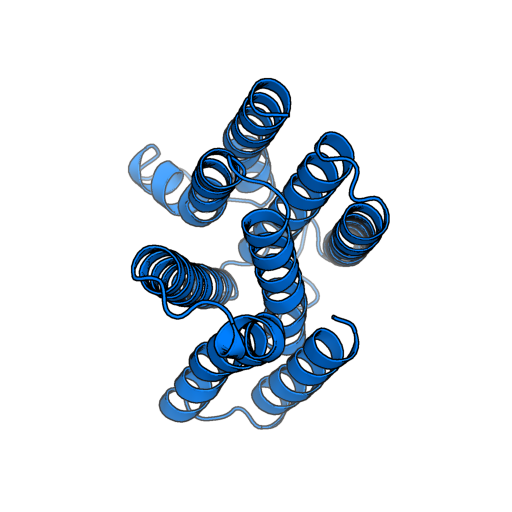8.31 84 THR A N 1
ATOM 630 C CA . THR A 1 84 ? -2.591 6.325 4.522 1.00 88.31 84 THR A CA 1
ATOM 631 C C . THR A 1 84 ? -2.805 5.558 3.217 1.00 88.31 84 THR A C 1
ATOM 633 O O . THR A 1 84 ? -2.077 5.786 2.252 1.00 88.31 84 THR A O 1
ATOM 636 N N . VAL A 1 85 ? -3.830 4.702 3.147 1.00 90.56 85 VAL A N 1
ATOM 637 C CA . VAL A 1 85 ? -4.183 3.964 1.922 1.00 90.56 85 VAL A CA 1
ATOM 638 C C . VAL A 1 85 ? -4.583 4.920 0.796 1.00 90.56 85 VAL A C 1
ATOM 640 O O . VAL A 1 85 ? -4.134 4.734 -0.335 1.00 90.56 85 VAL A O 1
ATOM 643 N N . LEU A 1 86 ? -5.379 5.957 1.089 1.00 92.19 86 LEU A N 1
ATOM 644 C CA . LEU A 1 86 ? -5.769 6.977 0.111 1.00 92.19 86 LEU A CA 1
ATOM 645 C C . LEU A 1 86 ? -4.538 7.630 -0.525 1.00 92.19 86 LEU A C 1
ATOM 647 O O . LEU A 1 86 ? -4.417 7.660 -1.750 1.00 92.19 86 LEU A O 1
ATOM 651 N N . TRP A 1 87 ? -3.620 8.135 0.301 1.00 91.12 87 TRP A N 1
ATOM 652 C CA . TRP A 1 87 ? -2.416 8.810 -0.180 1.00 91.12 87 TRP A CA 1
ATOM 653 C C . TRP A 1 87 ? -1.466 7.856 -0.900 1.00 91.12 87 TRP A C 1
ATOM 655 O O . TRP A 1 87 ? -0.880 8.236 -1.916 1.00 91.12 87 TRP A O 1
ATOM 665 N N . ALA A 1 88 ? -1.357 6.607 -0.445 1.00 91.31 88 ALA A N 1
ATOM 666 C CA . ALA A 1 88 ? -0.556 5.598 -1.123 1.00 91.31 88 ALA A CA 1
ATOM 667 C C . ALA A 1 88 ? -1.100 5.301 -2.529 1.00 91.31 88 ALA A C 1
ATOM 669 O O . ALA A 1 88 ? -0.356 5.353 -3.508 1.00 91.31 88 ALA A O 1
ATOM 670 N N . ALA A 1 89 ? -2.410 5.069 -2.643 1.00 92.44 89 ALA A N 1
ATOM 671 C CA . ALA A 1 89 ? -3.077 4.816 -3.915 1.00 92.44 89 ALA A CA 1
ATOM 672 C C . ALA A 1 89 ? -3.006 6.030 -4.858 1.00 92.44 89 ALA A C 1
ATOM 674 O O . ALA A 1 89 ? -2.689 5.873 -6.035 1.00 92.44 89 ALA A O 1
ATOM 675 N N . ALA A 1 90 ? -3.221 7.246 -4.347 1.00 93.12 90 ALA A N 1
ATOM 676 C CA . ALA A 1 90 ? -3.109 8.474 -5.134 1.00 93.12 90 ALA A CA 1
ATOM 677 C C . ALA A 1 90 ? -1.681 8.699 -5.663 1.00 93.12 90 ALA A C 1
ATOM 679 O O . ALA A 1 90 ? -1.498 9.065 -6.825 1.00 93.12 90 ALA A O 1
ATOM 680 N N . THR A 1 91 ? -0.662 8.427 -4.841 1.00 92.00 91 THR A N 1
ATOM 681 C CA . THR A 1 91 ? 0.743 8.545 -5.259 1.00 92.00 91 THR A CA 1
ATOM 682 C C . THR A 1 91 ? 1.081 7.521 -6.332 1.00 92.00 91 THR A C 1
ATOM 684 O O . THR A 1 91 ? 1.645 7.882 -7.361 1.00 92.00 91 THR A O 1
ATOM 687 N N . LEU A 1 92 ? 0.676 6.260 -6.144 1.00 92.38 92 LEU A N 1
ATOM 688 C CA . LEU A 1 92 ? 0.867 5.210 -7.146 1.00 92.38 92 LEU A CA 1
ATOM 689 C C . LEU A 1 92 ? 0.146 5.529 -8.459 1.00 92.38 92 LEU A C 1
ATOM 691 O O . LEU A 1 92 ? 0.697 5.259 -9.524 1.00 92.38 92 LEU A O 1
ATOM 695 N N . ALA A 1 93 ? -1.037 6.150 -8.406 1.00 93.12 93 ALA A N 1
ATOM 696 C CA . ALA A 1 93 ? -1.744 6.615 -9.596 1.00 93.12 93 ALA A CA 1
ATOM 697 C C . ALA A 1 93 ? -0.939 7.681 -10.350 1.00 93.12 93 ALA A C 1
ATOM 699 O O . ALA A 1 93 ? -0.752 7.572 -11.563 1.00 93.12 93 ALA A O 1
ATOM 700 N N . GLY A 1 94 ? -0.413 8.676 -9.630 1.00 91.31 94 GLY A N 1
ATOM 701 C CA . GLY A 1 94 ? 0.439 9.718 -10.202 1.00 91.31 94 GLY A CA 1
ATOM 702 C C . GLY A 1 94 ? 1.736 9.158 -10.791 1.00 91.31 94 GLY A C 1
ATOM 703 O O . GLY A 1 94 ? 2.078 9.476 -11.927 1.00 91.31 94 GLY A O 1
ATOM 704 N N . MET A 1 95 ? 2.418 8.265 -10.071 1.00 92.50 95 MET A N 1
ATOM 705 C CA . MET A 1 95 ? 3.622 7.584 -10.560 1.00 92.50 95 MET A CA 1
ATOM 706 C C . MET A 1 95 ? 3.329 6.776 -11.827 1.00 92.50 95 MET A C 1
ATOM 708 O O . MET A 1 95 ? 4.024 6.923 -12.829 1.00 92.50 95 MET A O 1
ATOM 712 N N . ALA A 1 96 ? 2.273 5.959 -11.822 1.00 91.19 96 ALA A N 1
ATOM 713 C CA . ALA A 1 96 ? 1.875 5.179 -12.987 1.00 91.19 96 ALA A CA 1
ATOM 714 C C . ALA A 1 96 ? 1.540 6.070 -14.194 1.00 91.19 96 ALA A C 1
ATOM 716 O O . ALA A 1 96 ? 1.924 5.739 -15.315 1.00 91.19 96 ALA A O 1
ATOM 717 N N . ALA A 1 97 ? 0.893 7.220 -13.979 1.00 91.62 97 ALA A N 1
ATOM 718 C CA . ALA A 1 97 ? 0.633 8.192 -15.036 1.00 91.62 97 ALA A CA 1
ATOM 719 C C . ALA A 1 97 ? 1.932 8.803 -15.597 1.00 91.62 97 ALA A C 1
ATOM 721 O O . ALA A 1 97 ? 2.102 8.852 -16.816 1.00 91.62 97 ALA A O 1
ATOM 722 N N . ILE A 1 98 ? 2.874 9.203 -14.732 1.00 90.50 98 ILE A N 1
ATOM 723 C CA . ILE A 1 98 ? 4.194 9.728 -15.129 1.00 90.50 98 ILE A CA 1
ATOM 724 C C . ILE A 1 98 ? 4.951 8.696 -15.972 1.00 90.50 98 ILE A C 1
ATOM 726 O O . ILE A 1 98 ? 5.471 9.027 -17.036 1.00 90.50 98 ILE A O 1
ATOM 730 N N . TYR A 1 99 ? 4.946 7.432 -15.553 1.00 89.06 99 TYR A N 1
ATOM 731 C CA . TYR A 1 99 ? 5.612 6.340 -16.259 1.00 89.06 99 TYR A CA 1
ATOM 732 C C . TYR A 1 99 ? 4.842 5.798 -17.476 1.00 89.06 99 TYR A C 1
ATOM 734 O O . TYR A 1 99 ? 5.299 4.843 -18.110 1.00 89.06 99 TYR A O 1
ATOM 742 N N . GLY A 1 100 ? 3.693 6.377 -17.836 1.00 88.38 100 GLY A N 1
ATOM 743 C CA . GLY A 1 100 ? 2.920 5.970 -19.012 1.00 88.38 100 GLY A CA 1
ATOM 744 C C . GLY A 1 100 ? 2.264 4.590 -18.889 1.00 88.38 100 GLY A C 1
ATOM 745 O O . GLY A 1 100 ? 2.188 3.862 -19.875 1.00 88.38 100 GLY A O 1
ATOM 746 N N . LEU A 1 101 ? 1.800 4.220 -17.692 1.00 89.38 101 LEU A N 1
ATOM 747 C CA . LEU A 1 101 ? 1.098 2.966 -17.394 1.00 89.38 101 LEU A CA 1
ATOM 748 C C . LEU A 1 101 ? -0.390 3.243 -17.096 1.00 89.38 101 LEU A C 1
ATOM 750 O O . LEU A 1 101 ? -0.800 3.210 -15.932 1.00 89.38 101 LEU A O 1
ATOM 754 N N . PRO A 1 102 ? -1.225 3.516 -18.120 1.00 88.44 102 PRO A N 1
ATOM 755 C CA . PRO A 1 102 ? -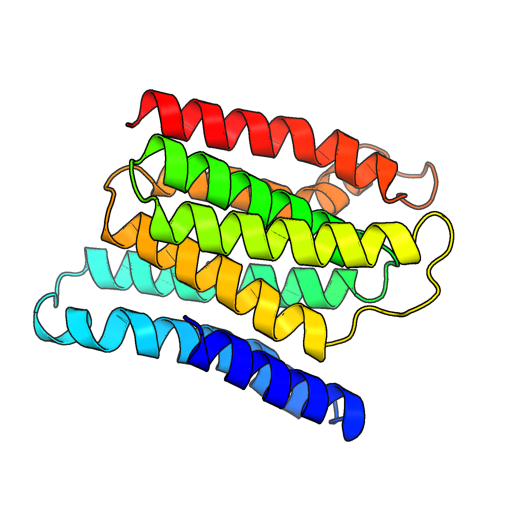2.584 4.031 -17.929 1.00 88.44 102 PRO A CA 1
ATOM 756 C C . PRO A 1 102 ? -3.482 3.071 -17.142 1.00 88.44 102 PRO A C 1
ATOM 758 O O . PRO A 1 102 ? -4.148 3.492 -16.205 1.00 88.44 102 PRO A O 1
ATOM 761 N N . LYS A 1 103 ? -3.421 1.764 -17.430 1.00 88.56 103 LYS A N 1
ATOM 762 C CA . LYS A 1 103 ? -4.213 0.753 -16.706 1.00 88.56 103 LYS A CA 1
ATOM 763 C C . LYS A 1 103 ? -3.865 0.697 -15.214 1.00 88.56 103 LYS A C 1
ATOM 765 O O . LYS A 1 103 ? -4.751 0.565 -14.376 1.00 88.56 103 LYS A O 1
ATOM 770 N N . SER A 1 104 ? -2.581 0.815 -14.873 1.00 88.94 104 SER A N 1
ATOM 771 C CA . SER A 1 104 ? -2.129 0.849 -13.477 1.00 88.94 104 SER A CA 1
ATOM 772 C C . SER A 1 104 ? -2.582 2.134 -12.783 1.00 88.94 104 SER A C 1
ATOM 774 O O . SER A 1 104 ? -3.025 2.086 -11.637 1.00 88.94 104 SER A O 1
ATOM 776 N N . ALA A 1 105 ? -2.529 3.267 -13.490 1.00 90.88 105 ALA A N 1
ATOM 777 C CA . ALA A 1 105 ? -3.000 4.551 -12.984 1.00 90.88 105 ALA A CA 1
ATOM 778 C C . ALA A 1 105 ? -4.512 4.542 -12.709 1.00 90.88 105 ALA A C 1
ATOM 780 O O . ALA A 1 105 ? -4.937 4.997 -11.651 1.00 90.88 105 ALA A O 1
ATOM 781 N N . GLU A 1 106 ? -5.314 3.963 -13.607 1.00 92.19 106 GLU A N 1
ATOM 782 C CA . GLU A 1 106 ? -6.765 3.809 -13.442 1.00 92.19 106 GLU A CA 1
ATOM 783 C C . GLU A 1 106 ? -7.119 2.959 -12.216 1.00 92.19 106 GLU A C 1
ATOM 785 O O . GLU A 1 106 ? -7.958 3.360 -11.413 1.00 92.19 106 GLU A O 1
ATOM 790 N N . ILE A 1 107 ? -6.452 1.815 -12.024 1.00 90.62 107 ILE A N 1
ATOM 791 C CA . ILE A 1 107 ? -6.692 0.931 -10.870 1.00 90.62 107 ILE A CA 1
ATOM 792 C C . ILE A 1 107 ? -6.319 1.632 -9.557 1.00 90.62 107 ILE A C 1
ATOM 794 O O . ILE A 1 107 ? -7.067 1.573 -8.575 1.00 90.62 107 ILE A O 1
ATOM 798 N N . ALA A 1 108 ? -5.177 2.320 -9.536 1.00 92.12 108 ALA A N 1
ATOM 799 C CA . ALA A 1 108 ? -4.723 3.079 -8.378 1.00 92.12 108 ALA A CA 1
ATOM 800 C C . ALA A 1 108 ? -5.687 4.234 -8.048 1.00 92.12 108 ALA A C 1
ATOM 802 O O . ALA A 1 108 ? -6.084 4.403 -6.895 1.00 92.12 108 ALA A O 1
ATOM 803 N N . ALA A 1 109 ? -6.137 4.974 -9.065 1.00 92.12 109 ALA A N 1
ATOM 804 C CA . ALA A 1 109 ? -7.097 6.063 -8.918 1.00 92.12 109 ALA A CA 1
ATOM 805 C C . ALA A 1 109 ? -8.475 5.565 -8.462 1.00 92.12 109 ALA A C 1
ATOM 807 O O . ALA A 1 109 ? -9.080 6.174 -7.582 1.00 92.12 109 ALA A O 1
ATOM 808 N N . ALA A 1 110 ? -8.954 4.436 -8.990 1.00 93.19 110 ALA A N 1
ATOM 809 C CA . ALA A 1 110 ? -10.197 3.809 -8.547 1.00 93.19 110 ALA A CA 1
ATOM 810 C C . ALA A 1 110 ? -10.119 3.386 -7.073 1.00 93.19 110 ALA A C 1
ATOM 812 O O . ALA A 1 110 ? -11.065 3.591 -6.313 1.00 93.19 110 ALA A O 1
ATOM 813 N N . THR A 1 111 ? -8.968 2.860 -6.647 1.00 92.00 111 THR A N 1
ATOM 814 C CA . THR A 1 111 ? -8.719 2.504 -5.243 1.00 92.00 111 THR A CA 1
ATOM 815 C C . THR A 1 111 ? -8.724 3.746 -4.354 1.00 92.00 111 THR A C 1
ATOM 817 O O . THR A 1 111 ? -9.410 3.767 -3.335 1.00 92.00 111 THR A O 1
ATOM 820 N N . ALA A 1 112 ? -8.035 4.815 -4.765 1.00 93.38 112 ALA A N 1
ATOM 821 C CA . ALA A 1 112 ? -8.057 6.093 -4.059 1.00 93.38 112 ALA A CA 1
ATOM 822 C C . ALA A 1 112 ? -9.484 6.662 -3.958 1.00 93.38 112 ALA A C 1
ATOM 824 O O . ALA A 1 112 ? -9.910 7.069 -2.881 1.00 93.38 112 ALA A O 1
ATOM 825 N N . ALA A 1 113 ? -10.259 6.626 -5.045 1.00 93.44 113 ALA A N 1
ATOM 826 C CA . ALA A 1 113 ? -11.640 7.099 -5.069 1.00 93.44 113 ALA A CA 1
ATOM 827 C C . ALA A 1 113 ? -12.559 6.286 -4.142 1.00 93.44 113 ALA A C 1
ATOM 829 O O . ALA A 1 113 ? -13.381 6.870 -3.437 1.00 93.44 113 ALA A O 1
ATOM 830 N N . ALA A 1 114 ? -12.398 4.961 -4.088 1.00 92.00 114 ALA A N 1
ATOM 831 C CA . ALA A 1 114 ? -13.161 4.104 -3.182 1.00 92.00 114 ALA A CA 1
ATOM 832 C C . ALA A 1 114 ? -12.885 4.443 -1.707 1.00 92.00 114 ALA A C 1
ATOM 834 O O . ALA A 1 114 ? -13.817 4.570 -0.911 1.00 92.00 114 ALA A O 1
ATOM 835 N N . ILE A 1 115 ? -11.615 4.656 -1.350 1.00 92.19 115 ILE A N 1
ATOM 836 C CA . ILE A 1 115 ? -11.218 5.034 0.012 1.00 92.19 115 ILE A CA 1
ATOM 837 C C . ILE A 1 115 ? -11.654 6.463 0.349 1.00 92.19 115 ILE A C 1
ATOM 839 O O . ILE A 1 115 ? -12.113 6.717 1.460 1.00 92.19 115 ILE A O 1
ATOM 843 N N . LEU A 1 116 ? -11.578 7.392 -0.606 1.00 90.75 116 LEU A N 1
ATOM 844 C CA . LEU A 1 116 ? -12.104 8.745 -0.434 1.00 90.75 116 LEU A CA 1
ATOM 845 C C . LEU A 1 116 ? -13.614 8.710 -0.172 1.00 90.75 116 LEU A C 1
ATOM 847 O O . LEU A 1 116 ? -14.087 9.363 0.755 1.00 90.75 116 LEU A O 1
ATOM 851 N N . GLY A 1 117 ? -14.351 7.903 -0.939 1.00 90.06 117 GLY A N 1
ATOM 852 C CA . GLY A 1 117 ? -15.761 7.620 -0.701 1.00 90.06 117 GLY A CA 1
ATOM 853 C C . GLY A 1 117 ? -15.986 7.133 0.727 1.00 90.06 117 GLY A C 1
ATOM 854 O O . GLY A 1 117 ? -16.745 7.748 1.459 1.00 90.06 117 GLY A O 1
ATOM 855 N N . TYR A 1 118 ? -15.260 6.110 1.175 1.00 89.88 118 TYR A N 1
ATOM 856 C CA . TYR A 1 118 ? -15.335 5.634 2.558 1.00 89.88 118 TYR A CA 1
ATOM 857 C C . TYR A 1 118 ? -15.067 6.739 3.602 1.00 89.88 118 TYR A C 1
ATOM 859 O O . TYR A 1 118 ? -15.803 6.851 4.586 1.00 89.88 118 TYR A O 1
ATOM 867 N N . LEU A 1 119 ? -14.047 7.578 3.392 1.00 88.69 119 LEU A N 1
ATOM 868 C CA . LEU A 1 119 ? -13.679 8.661 4.308 1.00 88.69 119 LEU A CA 1
ATOM 869 C C . LEU A 1 119 ? -14.753 9.752 4.386 1.00 88.69 119 LEU A C 1
ATOM 871 O O . LEU A 1 119 ? -15.026 10.248 5.476 1.00 88.69 119 LEU A O 1
ATOM 875 N N . LEU A 1 120 ? -15.413 10.093 3.275 1.00 88.75 120 LEU A N 1
ATOM 876 C CA . LEU A 1 120 ? -16.500 11.083 3.263 1.00 88.75 120 LEU A CA 1
ATOM 877 C C . LEU A 1 120 ? -17.671 10.686 4.172 1.00 88.75 120 LEU A C 1
ATOM 879 O O . LEU A 1 120 ? -18.330 11.553 4.740 1.00 88.75 120 LEU A O 1
ATOM 883 N N . TRP A 1 121 ? -17.909 9.386 4.351 1.00 85.81 121 TRP A N 1
ATOM 884 C CA . TRP A 1 121 ? -18.957 8.876 5.241 1.00 85.81 121 TRP A CA 1
ATOM 885 C C . TRP A 1 121 ? -18.507 8.747 6.705 1.00 85.81 121 TRP A C 1
ATOM 887 O O . TRP A 1 121 ? -19.348 8.571 7.589 1.00 85.81 121 TRP A O 1
ATOM 897 N N . ASN A 1 122 ? -17.201 8.851 6.965 1.00 84.25 122 ASN A N 1
ATOM 898 C CA . ASN A 1 122 ? -16.557 8.551 8.246 1.00 84.25 122 ASN A CA 1
ATOM 899 C C . ASN A 1 122 ? -15.762 9.724 8.855 1.00 84.25 122 ASN A C 1
ATOM 901 O O . ASN A 1 122 ? -15.184 9.601 9.937 1.00 84.25 122 ASN A O 1
ATOM 905 N N . ILE A 1 123 ? -15.739 10.878 8.190 1.00 81.38 123 ILE A N 1
ATOM 906 C CA . ILE A 1 123 ? -15.189 12.135 8.704 1.00 81.38 123 ILE A CA 1
ATOM 907 C C . ILE A 1 123 ? -16.362 13.073 9.040 1.00 81.38 123 ILE A C 1
ATOM 909 O O . ILE A 1 123 ? -17.299 13.184 8.252 1.00 81.38 123 ILE A O 1
ATOM 913 N N . PRO A 1 124 ? -16.346 13.772 10.194 1.00 71.38 124 PRO A N 1
ATOM 914 C CA . PRO A 1 124 ? -15.282 13.807 11.206 1.00 71.38 124 PRO A CA 1
ATOM 915 C C . PRO A 1 124 ? -15.373 12.701 12.271 1.00 71.38 124 PRO A C 1
ATOM 917 O O . PRO A 1 124 ? -14.463 12.576 13.086 1.00 71.38 124 PRO A O 1
ATOM 920 N N . VAL A 1 125 ? -16.454 11.916 12.292 1.00 79.50 125 VAL A N 1
ATOM 921 C CA . VAL A 1 125 ? -16.695 10.866 13.294 1.00 79.50 125 VAL A CA 1
ATOM 922 C C . VAL A 1 125 ? -16.613 9.499 12.631 1.00 79.50 125 VAL A C 1
ATOM 924 O O . VAL A 1 125 ? -17.352 9.245 11.683 1.00 79.50 125 VAL A O 1
ATOM 927 N N . ASN A 1 126 ? -15.770 8.614 13.170 1.00 80.94 126 ASN A N 1
ATOM 928 C CA . ASN A 1 126 ? -15.633 7.241 12.692 1.00 80.94 126 ASN A CA 1
ATOM 929 C C . ASN A 1 126 ? -16.922 6.446 12.963 1.00 80.94 126 ASN A C 1
ATOM 931 O O . ASN A 1 126 ? -17.167 6.048 14.102 1.00 80.94 126 ASN A O 1
ATOM 935 N N . ARG A 1 127 ? -17.770 6.273 11.941 1.00 83.00 127 ARG A N 1
ATOM 936 C CA . ARG A 1 127 ? -19.062 5.570 12.047 1.00 83.00 127 ARG A CA 1
ATOM 937 C C . ARG A 1 127 ? -18.920 4.081 11.758 1.00 83.00 127 ARG A C 1
ATOM 939 O O . ARG A 1 127 ? -19.581 3.270 12.395 1.00 83.00 127 ARG A O 1
ATOM 946 N N . PHE A 1 128 ? -18.060 3.744 10.807 1.00 83.56 128 PHE A N 1
ATOM 947 C CA . PHE A 1 128 ? -17.792 2.391 10.350 1.00 83.56 128 PHE A CA 1
ATOM 948 C C . PHE A 1 128 ? -16.301 2.117 10.533 1.00 83.56 128 PHE A C 1
ATOM 950 O O . PHE A 1 128 ? -15.509 2.827 9.925 1.00 83.56 128 PHE A O 1
ATOM 957 N N . PRO A 1 129 ? -15.895 1.140 11.360 1.00 81.12 129 PRO A N 1
ATOM 958 C CA . PRO A 1 129 ? -14.488 0.800 11.507 1.00 81.12 129 PRO A CA 1
ATOM 959 C C . PRO A 1 129 ? -13.955 0.159 10.222 1.00 81.12 129 PRO A C 1
ATOM 961 O O . PRO A 1 129 ? -14.640 -0.635 9.573 1.00 81.12 129 PRO A O 1
ATOM 964 N N . MET A 1 130 ? -12.712 0.487 9.873 1.00 83.06 130 MET A N 1
ATOM 965 C CA . MET A 1 130 ? -11.997 -0.211 8.813 1.00 83.06 130 MET A CA 1
ATOM 966 C C . MET A 1 130 ? -11.556 -1.561 9.381 1.00 83.06 130 MET A C 1
ATOM 968 O O . MET A 1 130 ? -10.851 -1.578 10.379 1.00 83.06 130 MET A O 1
ATOM 972 N N . GLY A 1 131 ? -12.015 -2.670 8.804 1.00 85.19 131 GLY A N 1
ATOM 973 C CA . GLY A 1 131 ? -11.581 -4.019 9.189 1.00 85.19 131 GLY A CA 1
ATOM 974 C C . GLY A 1 131 ? -10.551 -4.598 8.220 1.00 85.19 131 GLY A C 1
ATOM 975 O O . GLY A 1 131 ? -10.200 -3.975 7.205 1.00 85.19 131 GLY A O 1
ATOM 976 N N . HIS A 1 132 ? -10.147 -5.845 8.458 1.00 85.06 132 HIS A N 1
ATOM 977 C CA . HIS A 1 132 ? -9.235 -6.571 7.574 1.00 85.06 132 HIS A CA 1
ATOM 978 C C . HIS A 1 132 ? -9.828 -6.735 6.170 1.00 85.06 132 HIS A C 1
ATOM 980 O O . HIS A 1 132 ? -9.087 -6.748 5.186 1.00 85.06 132 HIS A O 1
ATOM 986 N N . ALA A 1 133 ? -11.161 -6.786 6.054 1.00 86.75 133 ALA A N 1
ATOM 987 C CA . ALA A 1 133 ? -11.882 -6.788 4.784 1.00 86.75 133 ALA A CA 1
ATOM 988 C C . ALA A 1 133 ? -11.572 -5.572 3.900 1.00 86.75 133 ALA A C 1
ATOM 990 O O . ALA A 1 133 ? -11.694 -5.669 2.685 1.00 86.75 133 ALA A O 1
ATOM 991 N N . ALA A 1 134 ? -11.155 -4.440 4.469 1.00 85.94 134 ALA A N 1
ATOM 992 C CA . ALA A 1 134 ? -10.747 -3.264 3.705 1.00 85.94 134 ALA A CA 1
ATOM 993 C C . ALA A 1 134 ? -9.220 -3.178 3.547 1.00 85.94 134 ALA A C 1
ATOM 995 O O . ALA A 1 134 ? -8.733 -2.828 2.470 1.00 85.94 134 ALA A O 1
ATOM 996 N N . ILE A 1 135 ? -8.458 -3.537 4.587 1.00 86.44 135 ILE A N 1
ATOM 997 C CA . ILE A 1 135 ? -6.988 -3.481 4.571 1.00 86.44 135 ILE A CA 1
ATOM 998 C C . ILE A 1 135 ? -6.404 -4.482 3.582 1.00 86.44 135 ILE A C 1
ATOM 1000 O O . ILE A 1 135 ? -5.550 -4.118 2.773 1.00 86.44 135 ILE A O 1
ATOM 1004 N N . LEU A 1 136 ? -6.866 -5.733 3.610 1.00 86.62 136 LEU A N 1
ATOM 1005 C CA . LEU A 1 136 ? -6.297 -6.779 2.773 1.00 86.62 136 LEU A CA 1
ATOM 1006 C C . LEU A 1 136 ? -6.440 -6.503 1.272 1.00 86.62 136 LEU A C 1
ATOM 1008 O O . LEU A 1 136 ? -5.415 -6.557 0.589 1.00 86.62 136 LEU A O 1
ATOM 1012 N N . PRO A 1 137 ? -7.622 -6.172 0.715 1.00 86.69 137 PRO A N 1
ATOM 1013 C CA . PRO A 1 137 ? -7.719 -5.849 -0.706 1.00 86.69 137 PRO A CA 1
ATOM 1014 C C . PRO A 1 137 ? -6.973 -4.561 -1.068 1.00 86.69 137 PRO A C 1
ATOM 1016 O O . PRO A 1 137 ? -6.278 -4.538 -2.084 1.00 86.69 137 PRO A O 1
ATOM 1019 N N . ALA A 1 138 ? -7.053 -3.506 -0.250 1.00 86.88 138 ALA A N 1
ATOM 1020 C CA . ALA A 1 138 ? -6.408 -2.234 -0.570 1.00 86.88 138 ALA A CA 1
ATOM 1021 C C . ALA A 1 138 ? -4.874 -2.326 -0.516 1.00 86.88 138 ALA A C 1
ATOM 1023 O O . ALA A 1 138 ? -4.190 -1.881 -1.440 1.00 86.88 138 ALA A O 1
ATOM 1024 N N . GLY A 1 139 ? -4.332 -2.981 0.514 1.00 86.12 139 GLY A N 1
ATOM 1025 C CA . GLY A 1 139 ? -2.911 -3.308 0.610 1.00 86.12 139 GLY A CA 1
ATOM 1026 C C . GLY A 1 139 ? -2.447 -4.185 -0.553 1.00 86.12 139 GLY A C 1
ATOM 1027 O O . GLY A 1 139 ? -1.356 -3.975 -1.081 1.00 86.12 139 GLY A O 1
ATOM 1028 N N . THR A 1 140 ? -3.304 -5.097 -1.030 1.00 87.69 140 THR A N 1
ATOM 1029 C CA . THR A 1 140 ? -2.976 -5.983 -2.155 1.00 87.69 140 THR A CA 1
ATOM 1030 C C . THR A 1 140 ? -2.819 -5.143 -3.408 1.00 87.69 140 THR A C 1
ATOM 1032 O O . THR A 1 140 ? -1.823 -5.260 -4.116 1.00 87.69 140 THR A O 1
ATOM 1035 N N . VAL A 1 141 ? -3.762 -4.237 -3.671 1.00 88.25 141 VAL A N 1
ATOM 1036 C CA . VAL A 1 141 ? -3.680 -3.333 -4.821 1.00 88.25 141 VAL A CA 1
ATOM 1037 C C . VAL A 1 141 ? -2.421 -2.463 -4.751 1.00 88.25 141 VAL A C 1
ATOM 1039 O O . VAL A 1 141 ? -1.675 -2.416 -5.725 1.00 88.25 141 VAL A O 1
ATOM 1042 N N . ILE A 1 142 ? -2.118 -1.862 -3.597 1.00 89.62 142 ILE A N 1
ATOM 1043 C CA . ILE A 1 142 ? -0.900 -1.057 -3.397 1.00 89.62 142 ILE A CA 1
ATOM 1044 C C . ILE A 1 142 ? 0.366 -1.875 -3.688 1.00 89.62 142 ILE A C 1
ATOM 1046 O O . ILE A 1 142 ? 1.239 -1.415 -4.429 1.00 89.62 142 ILE A O 1
ATOM 1050 N N . LEU A 1 143 ? 0.470 -3.096 -3.154 1.00 88.31 143 LEU A N 1
ATOM 1051 C CA . LEU A 1 143 ? 1.646 -3.943 -3.369 1.00 88.31 143 LEU A CA 1
ATOM 1052 C C . LEU A 1 143 ? 1.779 -4.424 -4.801 1.00 88.31 143 LEU A C 1
ATOM 1054 O O . LEU A 1 143 ? 2.862 -4.358 -5.373 1.00 88.31 143 LEU A O 1
ATOM 1058 N N . THR A 1 144 ? 0.680 -4.881 -5.388 1.00 86.31 144 THR A N 1
ATOM 1059 C CA . THR A 1 144 ? 0.671 -5.388 -6.760 1.00 86.31 144 THR A CA 1
ATOM 1060 C C . THR A 1 144 ? 1.037 -4.291 -7.761 1.00 86.31 144 THR A 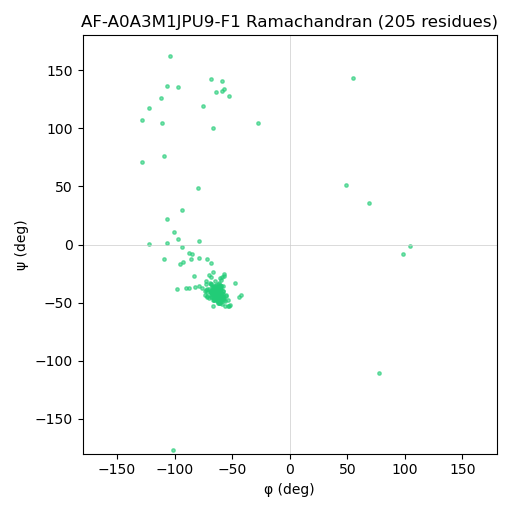C 1
ATOM 1062 O O . THR A 1 144 ? 1.795 -4.544 -8.695 1.00 86.31 144 THR A O 1
ATOM 1065 N N . LEU A 1 145 ? 0.572 -3.056 -7.547 1.00 88.00 145 LEU A N 1
ATOM 1066 C CA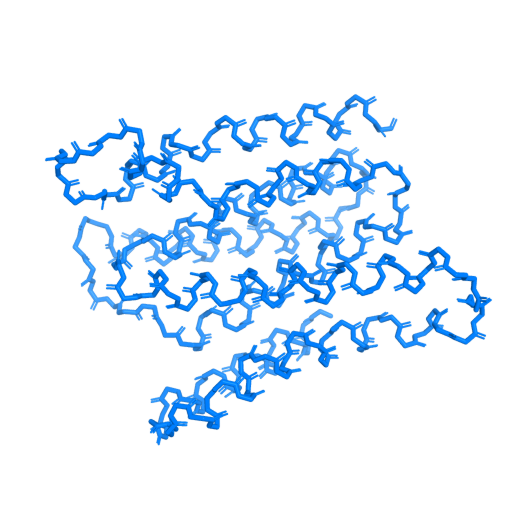 . LEU A 1 145 ? 0.958 -1.896 -8.355 1.00 88.00 145 LEU A CA 1
ATOM 1067 C C . LEU A 1 145 ? 2.423 -1.504 -8.145 1.00 88.00 145 LEU A C 1
ATOM 1069 O O . LEU A 1 145 ? 3.114 -1.207 -9.116 1.00 88.00 145 LEU A O 1
ATOM 1073 N N . SER A 1 146 ? 2.907 -1.535 -6.902 1.00 88.06 146 SER A N 1
ATOM 1074 C CA . SER A 1 146 ? 4.315 -1.253 -6.592 1.00 88.06 146 SER A CA 1
ATOM 1075 C C . SER A 1 146 ? 5.247 -2.277 -7.251 1.00 88.06 146 SER A C 1
ATOM 1077 O O . SER A 1 146 ? 6.258 -1.903 -7.838 1.00 88.06 146 SER A O 1
ATOM 1079 N N . ALA A 1 147 ? 4.875 -3.560 -7.230 1.00 84.94 147 ALA A N 1
ATOM 1080 C CA . ALA A 1 147 ? 5.592 -4.619 -7.936 1.00 84.94 147 ALA A CA 1
ATOM 1081 C C . ALA A 1 147 ? 5.574 -4.420 -9.450 1.00 84.94 147 ALA A C 1
ATOM 1083 O O . ALA A 1 147 ? 6.629 -4.453 -10.077 1.00 84.94 147 ALA A O 1
ATOM 1084 N N . ALA A 1 148 ? 4.408 -4.128 -10.030 1.00 84.06 148 ALA A N 1
ATOM 1085 C CA . ALA A 1 148 ? 4.304 -3.844 -11.457 1.00 84.06 148 ALA A CA 1
ATOM 1086 C C . ALA A 1 148 ? 5.195 -2.658 -11.872 1.00 84.06 148 ALA A C 1
ATOM 1088 O O . ALA A 1 148 ? 5.847 -2.713 -12.910 1.00 84.06 148 ALA A O 1
ATOM 1089 N N . LEU A 1 149 ? 5.270 -1.606 -11.052 1.00 85.75 149 LEU A N 1
ATOM 1090 C CA . LEU A 1 149 ? 6.151 -0.464 -11.301 1.00 85.75 149 LEU A CA 1
ATOM 1091 C C . LEU A 1 149 ? 7.634 -0.850 -11.255 1.00 85.75 149 LEU A C 1
ATOM 1093 O O . LEU A 1 149 ? 8.378 -0.444 -12.142 1.00 85.75 149 LEU A O 1
ATOM 1097 N N . LEU A 1 150 ? 8.052 -1.655 -10.275 1.00 83.94 150 LEU A N 1
ATOM 1098 C CA . LEU A 1 150 ? 9.442 -2.118 -10.159 1.00 83.94 150 LEU A CA 1
ATOM 1099 C C . LEU A 1 150 ? 9.877 -3.019 -11.313 1.00 83.94 150 LEU A C 1
ATOM 1101 O O . LEU A 1 150 ? 11.026 -2.941 -11.741 1.00 83.94 150 LEU A O 1
ATOM 1105 N N . VAL A 1 151 ? 8.974 -3.871 -11.801 1.00 80.25 151 VAL A N 1
ATOM 1106 C CA . VAL A 1 151 ? 9.256 -4.772 -12.926 1.00 80.25 151 VAL A CA 1
ATOM 1107 C C . VAL A 1 151 ? 9.338 -3.986 -14.233 1.00 80.25 151 VAL A C 1
ATOM 1109 O O . VAL A 1 151 ? 10.264 -4.175 -15.015 1.00 80.25 151 VAL A O 1
ATOM 1112 N N . VAL A 1 152 ? 8.395 -3.070 -14.466 1.00 81.56 152 VAL A N 1
ATOM 1113 C CA . VAL A 1 152 ? 8.270 -2.384 -15.761 1.00 81.56 152 VAL A CA 1
ATOM 1114 C C . VAL A 1 152 ? 9.213 -1.183 -15.892 1.00 81.56 152 VAL A C 1
ATOM 1116 O O . VAL A 1 152 ? 9.573 -0.812 -17.011 1.00 81.56 152 VAL A O 1
ATOM 1119 N N . ARG A 1 153 ? 9.611 -0.539 -14.785 1.00 82.31 153 ARG A N 1
ATOM 1120 C CA . ARG A 1 153 ? 10.392 0.707 -14.811 1.00 82.31 153 ARG A CA 1
ATOM 1121 C C . ARG A 1 153 ? 11.657 0.642 -13.944 1.00 82.31 153 ARG A C 1
ATOM 1123 O O . ARG A 1 153 ? 11.566 0.757 -12.719 1.00 82.31 153 ARG A O 1
ATOM 1130 N N . PRO A 1 154 ? 12.854 0.553 -14.556 1.00 73.06 154 PRO A N 1
ATOM 1131 C CA . PRO A 1 154 ? 14.100 0.752 -13.823 1.00 73.06 154 PRO A CA 1
ATOM 1132 C C . PRO A 1 154 ? 14.167 2.199 -13.303 1.00 73.06 154 PRO A C 1
ATOM 1134 O O . PRO A 1 154 ? 13.897 3.132 -14.052 1.00 73.06 154 PRO A O 1
ATOM 1137 N N . GLY A 1 155 ? 14.481 2.387 -12.017 1.00 76.06 155 GLY A N 1
ATOM 1138 C CA . GLY A 1 155 ? 14.469 3.696 -11.338 1.00 76.06 155 GLY A CA 1
ATOM 1139 C C . GLY A 1 155 ? 13.202 3.993 -10.520 1.00 76.06 155 GLY A C 1
ATOM 1140 O O . GLY A 1 155 ? 13.169 4.961 -9.760 1.00 76.06 155 GLY A O 1
ATOM 1141 N N . ALA A 1 156 ? 12.157 3.160 -10.614 1.00 83.81 156 ALA A N 1
ATOM 1142 C CA . ALA A 1 156 ? 10.963 3.301 -9.771 1.00 83.81 156 ALA A CA 1
ATOM 1143 C C . ALA A 1 156 ? 11.226 2.982 -8.284 1.00 83.81 156 ALA A C 1
ATOM 1145 O O . ALA A 1 156 ? 10.434 3.352 -7.418 1.00 83.81 156 ALA A O 1
ATOM 1146 N N . ASP A 1 157 ? 12.339 2.318 -7.977 1.00 84.44 157 ASP A N 1
ATOM 1147 C CA . ASP A 1 157 ? 12.786 1.939 -6.638 1.00 84.44 157 ASP A CA 1
ATOM 1148 C C . ASP A 1 157 ? 12.981 3.142 -5.713 1.00 84.44 157 ASP A C 1
ATOM 1150 O O . ASP A 1 157 ? 12.485 3.125 -4.587 1.00 84.44 157 ASP A O 1
ATOM 1154 N N . LEU A 1 158 ? 13.616 4.214 -6.192 1.00 83.25 158 LEU A N 1
ATOM 1155 C CA . LEU A 1 158 ? 13.803 5.434 -5.400 1.00 83.25 158 LEU A CA 1
ATOM 1156 C C . LEU A 1 158 ? 12.471 6.129 -5.096 1.00 83.25 158 LEU A C 1
ATOM 1158 O O . LEU A 1 158 ? 12.230 6.545 -3.962 1.00 83.25 158 LEU A O 1
ATOM 1162 N N . ALA A 1 159 ? 11.576 6.212 -6.083 1.00 84.44 159 ALA A N 1
ATOM 1163 C CA . ALA A 1 159 ? 10.261 6.818 -5.896 1.00 84.44 159 ALA A CA 1
ATOM 1164 C C . ALA A 1 159 ? 9.385 5.999 -4.928 1.00 84.44 159 ALA A C 1
ATOM 1166 O O . ALA A 1 159 ? 8.709 6.561 -4.064 1.00 84.44 159 ALA A O 1
ATOM 1167 N N . LEU A 1 160 ? 9.442 4.666 -5.013 1.00 84.88 160 LEU A N 1
ATOM 1168 C CA . LEU A 1 160 ? 8.753 3.775 -4.078 1.00 84.88 160 LEU A CA 1
ATOM 1169 C C . LEU A 1 160 ? 9.368 3.813 -2.676 1.00 84.88 160 LEU A C 1
ATOM 1171 O O . LEU A 1 160 ? 8.638 3.727 -1.692 1.00 84.88 160 LEU A O 1
ATOM 1175 N N . LEU A 1 161 ? 10.681 4.010 -2.548 1.00 84.00 161 LEU A N 1
ATOM 1176 C CA . LEU A 1 161 ? 11.328 4.202 -1.251 1.00 84.00 161 LEU A CA 1
ATOM 1177 C C . LEU A 1 161 ? 10.829 5.483 -0.565 1.00 84.00 161 LEU A C 1
ATOM 1179 O O . LEU A 1 161 ? 10.549 5.468 0.635 1.00 84.00 161 LEU A O 1
ATOM 1183 N N . CYS A 1 162 ? 10.622 6.566 -1.320 1.00 83.19 162 CYS A N 1
ATOM 1184 C CA . CYS A 1 162 ? 9.960 7.767 -0.805 1.00 83.19 162 CYS A CA 1
ATOM 1185 C C . CYS A 1 162 ? 8.511 7.487 -0.375 1.00 83.19 162 CYS A C 1
ATOM 1187 O O . CYS A 1 162 ? 8.070 7.999 0.655 1.00 83.19 162 CYS A O 1
ATOM 1189 N N . LEU A 1 163 ? 7.786 6.639 -1.112 1.00 83.75 163 LEU A N 1
ATOM 1190 C CA . LEU A 1 163 ? 6.432 6.226 -0.745 1.00 83.75 163 LEU A CA 1
ATOM 1191 C C . LEU A 1 163 ? 6.402 5.440 0.574 1.00 83.75 163 LEU A C 1
ATOM 1193 O O . LEU A 1 163 ? 5.474 5.614 1.358 1.00 83.75 163 LEU A O 1
ATOM 1197 N N . VAL A 1 164 ? 7.420 4.626 0.873 1.00 82.50 164 VAL A N 1
ATOM 1198 C CA . VAL A 1 164 ? 7.501 3.897 2.153 1.00 82.50 164 VAL A CA 1
ATOM 1199 C C . VAL A 1 164 ? 7.471 4.859 3.344 1.00 82.50 164 VAL A C 1
ATOM 1201 O O . VAL A 1 164 ? 6.829 4.552 4.348 1.00 82.50 164 VAL A O 1
ATOM 1204 N N . ALA A 1 165 ? 8.076 6.048 3.233 1.00 80.75 165 ALA A N 1
ATOM 1205 C CA . ALA A 1 165 ? 8.074 7.048 4.303 1.00 80.75 165 ALA A CA 1
ATOM 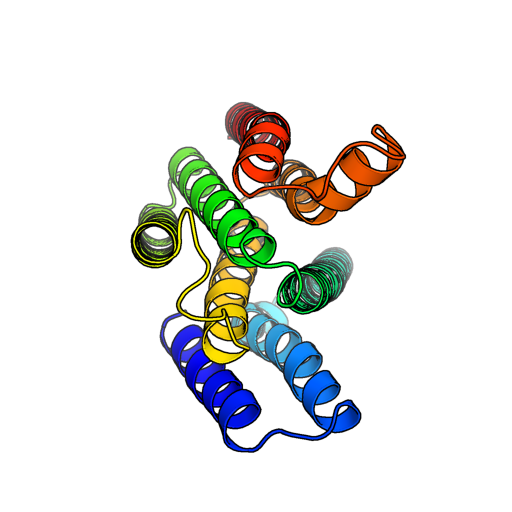1206 C C . ALA A 1 165 ? 6.656 7.488 4.719 1.00 80.75 165 ALA A C 1
ATOM 1208 O O . ALA A 1 165 ? 6.437 7.805 5.889 1.00 80.75 165 ALA A O 1
ATOM 1209 N N . LEU A 1 166 ? 5.677 7.429 3.806 1.00 84.12 166 LEU A N 1
ATOM 1210 C CA . LEU A 1 166 ? 4.266 7.710 4.091 1.00 84.12 166 LEU A CA 1
ATOM 1211 C C . LEU A 1 166 ? 3.710 6.801 5.198 1.00 84.12 166 LEU A C 1
ATOM 1213 O O . LEU A 1 166 ? 2.998 7.268 6.083 1.00 84.12 166 LEU A O 1
ATOM 1217 N N . PHE A 1 167 ? 4.077 5.517 5.194 1.00 80.75 167 PHE A N 1
ATOM 1218 C CA . PHE A 1 167 ? 3.627 4.541 6.196 1.00 80.75 167 PHE A CA 1
ATOM 1219 C C . PHE A 1 167 ? 4.265 4.753 7.574 1.00 80.75 167 PHE A C 1
ATOM 1221 O O . PHE A 1 167 ? 3.822 4.173 8.563 1.00 80.75 167 PHE A O 1
ATOM 1228 N N . PHE A 1 168 ? 5.299 5.592 7.653 1.00 77.38 168 PHE A N 1
ATOM 1229 C CA . PHE A 1 168 ? 5.950 5.981 8.900 1.00 77.38 168 PHE A CA 1
ATOM 1230 C C . PHE A 1 168 ? 5.622 7.418 9.318 1.00 77.38 168 PHE A C 1
ATOM 1232 O O . PHE A 1 168 ? 6.103 7.852 10.365 1.00 77.38 168 PHE A O 1
ATOM 1239 N N . ALA A 1 169 ? 4.795 8.144 8.557 1.00 73.25 169 ALA A N 1
ATOM 1240 C CA . ALA A 1 169 ? 4.495 9.554 8.796 1.00 73.25 169 ALA A CA 1
ATOM 1241 C C . ALA A 1 169 ? 3.969 9.811 10.218 1.00 73.25 169 ALA A C 1
ATOM 1243 O O . ALA A 1 169 ? 4.463 10.715 10.890 1.00 73.25 169 ALA A O 1
ATOM 1244 N N . ASN A 1 170 ? 3.059 8.966 10.716 1.00 69.94 170 ASN A N 1
ATOM 1245 C CA . ASN A 1 170 ? 2.536 9.075 12.082 1.00 69.94 170 ASN A CA 1
ATOM 1246 C C . ASN A 1 170 ? 3.630 8.916 13.129 1.00 69.94 170 ASN A C 1
ATOM 1248 O O . ASN A 1 170 ? 3.754 9.737 14.028 1.00 69.94 170 ASN A O 1
ATOM 1252 N N . ARG A 1 171 ? 4.488 7.904 12.978 1.00 72.50 171 ARG A N 1
ATOM 1253 C CA . ARG A 1 171 ? 5.571 7.653 13.932 1.00 72.50 171 ARG A CA 1
ATOM 1254 C C . ARG A 1 171 ? 6.594 8.782 13.935 1.00 72.50 171 ARG A C 1
ATOM 1256 O O . ARG A 1 171 ? 7.041 9.179 15.005 1.00 72.50 171 ARG A O 1
ATOM 1263 N N . ILE A 1 172 ? 6.944 9.294 12.753 1.00 70.88 172 ILE A N 1
ATOM 1264 C CA . ILE A 1 172 ? 7.840 10.445 12.593 1.00 70.88 172 ILE A CA 1
ATOM 1265 C C . ILE A 1 172 ? 7.238 11.659 13.300 1.00 70.88 172 ILE A C 1
ATOM 1267 O O . ILE A 1 172 ? 7.915 12.314 14.096 1.00 70.88 172 ILE A O 1
ATOM 1271 N N . ALA A 1 173 ? 5.956 11.924 13.067 1.00 68.25 173 ALA A N 1
ATOM 1272 C CA . ALA A 1 173 ? 5.269 13.036 13.688 1.00 68.25 173 ALA A CA 1
ATOM 1273 C C . ALA A 1 173 ? 5.121 12.835 15.216 1.00 68.25 173 ALA A C 1
ATOM 1275 O O . ALA A 1 173 ? 5.342 13.785 15.957 1.00 68.25 173 ALA A O 1
ATOM 1276 N N . ASP A 1 174 ? 4.896 11.621 15.726 1.00 70.50 174 ASP A N 1
ATOM 1277 C CA . ASP A 1 174 ? 4.835 11.341 17.170 1.00 70.50 174 ASP A CA 1
ATOM 1278 C C . ASP A 1 174 ? 6.193 11.576 17.840 1.00 70.50 174 ASP A C 1
ATOM 1280 O O . ASP A 1 174 ? 6.278 12.122 18.943 1.00 70.50 174 ASP A O 1
ATOM 1284 N N . THR A 1 175 ? 7.285 11.202 17.163 1.00 71.12 175 THR A N 1
ATOM 1285 C CA . THR A 1 175 ? 8.639 11.486 17.653 1.00 71.12 175 THR A CA 1
ATOM 1286 C C . THR A 1 175 ? 8.990 12.969 17.627 1.00 71.12 175 THR A C 1
ATOM 1288 O O . THR A 1 175 ? 9.721 13.414 18.513 1.00 71.12 175 THR A O 1
ATOM 1291 N N . LEU A 1 176 ? 8.484 13.728 16.649 1.00 66.50 176 LEU A N 1
ATOM 1292 C CA . LEU A 1 176 ? 8.758 15.162 16.502 1.00 66.50 176 LEU A CA 1
ATOM 1293 C C . LEU A 1 176 ? 7.875 16.029 17.407 1.00 66.50 176 LEU A C 1
ATOM 1295 O O . LEU A 1 176 ? 8.349 17.021 17.950 1.00 66.50 176 LEU A O 1
ATOM 1299 N N . PHE A 1 177 ? 6.614 15.647 17.610 1.00 67.56 177 PHE A N 1
ATOM 1300 C CA . PHE A 1 177 ? 5.610 16.444 18.321 1.00 67.56 177 PHE A CA 1
ATOM 1301 C C . PHE A 1 177 ? 5.283 15.911 19.723 1.00 67.56 177 PHE A C 1
ATOM 1303 O O . PHE A 1 177 ? 4.217 16.232 20.257 1.00 67.56 177 PHE A O 1
ATOM 1310 N N . LYS A 1 178 ? 6.195 15.119 20.323 1.00 55.94 178 LYS A N 1
ATOM 1311 C CA . LYS A 1 178 ? 6.079 14.492 21.657 1.00 55.94 178 LYS A CA 1
ATOM 1312 C C . LYS A 1 178 ? 5.178 15.298 22.605 1.00 55.94 178 LYS A C 1
ATOM 1314 O O . LYS A 1 178 ? 5.585 16.329 23.136 1.00 55.94 178 LYS A O 1
ATOM 1319 N N . GLY A 1 179 ? 3.955 14.809 22.821 1.00 55.94 179 GLY A N 1
ATOM 1320 C CA . GLY A 1 179 ? 3.035 15.322 23.842 1.00 55.94 179 GLY A CA 1
ATOM 1321 C C . GLY A 1 179 ? 1.867 16.200 23.371 1.00 55.94 179 GLY A C 1
ATOM 1322 O O . GLY A 1 179 ? 1.052 16.567 24.214 1.00 55.94 179 GLY A O 1
ATOM 1323 N N . HIS A 1 180 ? 1.711 16.512 22.080 1.00 53.50 180 HIS A N 1
ATOM 1324 C CA . HIS A 1 180 ? 0.613 17.378 21.617 1.00 53.50 180 HIS A CA 1
ATOM 1325 C C . HIS A 1 180 ? -0.446 16.639 20.786 1.00 53.50 180 HIS A C 1
ATOM 1327 O O . HIS A 1 180 ? -0.242 16.417 19.602 1.00 53.50 180 HIS A O 1
ATOM 1333 N N . ARG A 1 181 ? -1.608 16.375 21.421 1.00 55.97 181 ARG A N 1
ATOM 1334 C CA . ARG A 1 181 ? -2.893 15.863 20.874 1.00 55.97 181 ARG A CA 1
ATOM 1335 C C . ARG A 1 181 ? -2.822 14.547 20.074 1.00 55.97 181 ARG A C 1
ATOM 1337 O O . ARG A 1 181 ? -1.916 14.302 19.295 1.00 55.97 181 ARG A O 1
ATOM 1344 N N . ARG A 1 182 ? -3.853 13.701 20.223 1.00 58.72 182 ARG A N 1
ATOM 1345 C CA . ARG A 1 182 ? -4.055 12.541 19.333 1.00 58.72 182 ARG A CA 1
ATOM 1346 C C . ARG A 1 182 ? -4.032 13.022 17.881 1.00 58.72 182 ARG A C 1
ATOM 1348 O O . ARG A 1 182 ? -4.758 13.963 17.550 1.00 58.72 182 ARG A O 1
ATOM 1355 N N . MET A 1 183 ? -3.211 12.387 17.046 1.00 63.06 183 MET A N 1
ATOM 1356 C CA . MET A 1 183 ? -3.175 12.694 15.621 1.00 63.06 183 MET A CA 1
ATOM 1357 C C . MET A 1 183 ? -4.554 12.505 15.012 1.00 63.06 183 MET A C 1
ATOM 1359 O O . MET A 1 183 ? -5.249 11.529 15.283 1.00 63.06 183 MET A O 1
ATOM 1363 N N . THR A 1 184 ? -4.959 13.488 14.219 1.00 67.44 184 THR A N 1
ATOM 1364 C CA . THR A 1 184 ? -6.227 13.458 13.493 1.00 67.44 184 THR A CA 1
ATOM 1365 C C . THR A 1 184 ? -5.954 13.142 12.029 1.00 67.44 184 THR A C 1
ATOM 1367 O O . THR A 1 184 ? -4.841 13.356 11.549 1.00 67.44 184 THR A O 1
ATOM 1370 N N . ALA A 1 185 ? -6.981 12.724 11.287 1.00 65.50 185 ALA A N 1
ATOM 1371 C CA . ALA A 1 185 ? -6.907 12.537 9.833 1.00 65.50 185 ALA A CA 1
ATOM 1372 C C . ALA A 1 185 ? -6.265 13.735 9.099 1.00 65.50 185 ALA A C 1
ATOM 1374 O O . ALA A 1 185 ? -5.550 13.565 8.112 1.00 65.50 185 ALA A O 1
ATOM 1375 N N . LEU A 1 186 ? -6.479 14.953 9.609 1.00 69.19 186 LEU A N 1
ATOM 1376 C CA . LEU A 1 186 ? -5.910 16.188 9.069 1.00 69.19 186 LEU A CA 1
ATOM 1377 C C . LEU A 1 186 ? -4.388 16.249 9.276 1.00 69.19 186 LEU A C 1
ATOM 1379 O O . LEU A 1 186 ? -3.660 16.601 8.354 1.00 69.19 186 LEU A O 1
ATOM 1383 N N . THR A 1 187 ? -3.894 15.831 10.444 1.00 69.12 187 THR A N 1
ATOM 1384 C CA . THR A 1 187 ? -2.455 15.738 10.741 1.00 69.12 187 THR A CA 1
ATOM 1385 C C . THR A 1 187 ? -1.760 14.745 9.810 1.00 69.12 187 THR A C 1
ATOM 1387 O O . THR A 1 187 ? -0.732 15.081 9.225 1.00 69.12 187 THR A O 1
ATOM 1390 N N . VAL A 1 188 ? -2.354 13.562 9.612 1.00 69.00 188 VAL A N 1
ATOM 1391 C CA . VAL A 1 188 ? -1.830 12.540 8.687 1.00 69.00 188 VAL A CA 1
ATOM 1392 C C . VAL A 1 188 ? -1.813 13.069 7.256 1.00 69.00 188 VAL A C 1
ATOM 1394 O O . VAL A 1 188 ? -0.831 12.902 6.543 1.00 69.00 188 VAL A O 1
ATOM 1397 N N . THR A 1 189 ? -2.866 13.782 6.855 1.00 73.75 189 THR A N 1
ATOM 1398 C CA . THR A 1 189 ? -2.967 14.390 5.525 1.00 73.75 189 THR A CA 1
ATOM 1399 C C . THR A 1 189 ? -1.874 15.433 5.285 1.00 73.75 189 THR A C 1
ATOM 1401 O O . THR A 1 189 ? -1.202 15.393 4.260 1.00 73.75 189 THR A O 1
ATOM 1404 N N . VAL A 1 190 ? -1.647 16.339 6.240 1.00 72.94 190 VAL A N 1
ATOM 1405 C CA . VAL A 1 190 ? -0.587 17.355 6.134 1.00 72.94 190 VAL A CA 1
ATOM 1406 C C . VAL A 1 190 ? 0.802 16.709 6.130 1.00 72.94 190 VAL A C 1
ATOM 1408 O O . VAL A 1 190 ? 1.658 17.117 5.350 1.00 72.94 190 VAL A O 1
ATOM 1411 N N . GLY A 1 191 ? 1.020 15.676 6.949 1.00 71.31 191 GLY A N 1
ATOM 1412 C CA . GLY A 1 191 ? 2.279 14.926 6.991 1.00 71.31 191 GLY A CA 1
ATOM 1413 C C . GLY A 1 191 ? 2.536 14.056 5.755 1.00 71.31 191 GLY A C 1
ATOM 1414 O O . GLY A 1 191 ? 3.690 13.803 5.419 1.00 71.31 191 GLY A O 1
ATOM 1415 N N . ALA A 1 192 ? 1.485 13.626 5.054 1.00 75.94 192 ALA A N 1
ATOM 1416 C CA . ALA A 1 192 ? 1.585 12.836 3.830 1.00 75.94 192 ALA A CA 1
ATOM 1417 C C . ALA A 1 192 ? 2.065 13.662 2.628 1.00 75.94 192 ALA A C 1
ATOM 1419 O O . ALA A 1 192 ? 2.801 13.145 1.786 1.00 75.94 192 ALA A O 1
ATOM 1420 N N . LEU A 1 193 ? 1.688 14.945 2.554 1.00 80.44 193 LEU A N 1
ATOM 1421 C CA . LEU A 1 193 ? 1.962 15.812 1.401 1.00 80.44 193 LEU A CA 1
ATOM 1422 C C . LEU A 1 193 ? 3.449 15.865 0.995 1.00 80.44 193 LEU A C 1
ATOM 1424 O O . LEU A 1 193 ? 3.723 15.683 -0.192 1.00 80.44 193 LEU A O 1
ATOM 1428 N N . PRO A 1 194 ? 4.425 16.053 1.910 1.00 81.44 194 PRO A N 1
ATOM 1429 C CA . PRO A 1 194 ? 5.840 16.058 1.542 1.00 81.44 194 PRO A CA 1
ATOM 1430 C C . PRO A 1 194 ? 6.315 14.725 0.960 1.00 81.44 194 PRO A C 1
ATOM 1432 O O . PRO A 1 194 ? 7.056 14.722 -0.021 1.00 81.44 194 PRO A O 1
ATOM 1435 N N . ALA A 1 195 ? 5.879 13.593 1.523 1.00 81.38 195 ALA A N 1
ATOM 1436 C CA . ALA A 1 195 ? 6.270 12.268 1.040 1.00 81.38 195 ALA A CA 1
ATOM 1437 C C . ALA A 1 195 ? 5.717 12.008 -0.368 1.00 81.38 195 ALA A C 1
ATOM 1439 O O . ALA A 1 195 ? 6.458 11.593 -1.259 1.00 81.38 195 ALA A O 1
ATOM 1440 N N . VAL A 1 196 ? 4.441 12.340 -0.583 1.00 85.00 196 VAL A N 1
ATOM 1441 C CA . VAL A 1 196 ? 3.755 12.240 -1.880 1.00 85.00 196 VAL A CA 1
ATOM 1442 C C . VAL A 1 196 ? 4.444 13.124 -2.921 1.00 85.00 196 VAL A C 1
ATOM 1444 O O . VAL A 1 196 ? 4.802 12.651 -3.998 1.00 85.00 196 VAL A O 1
ATOM 1447 N N . ALA A 1 197 ? 4.683 14.397 -2.594 1.00 85.06 197 ALA A N 1
ATOM 1448 C CA . ALA A 1 197 ? 5.331 15.343 -3.497 1.00 85.06 197 ALA A CA 1
ATOM 1449 C C . ALA A 1 197 ? 6.753 14.896 -3.863 1.00 85.06 197 ALA A C 1
ATOM 1451 O O . ALA A 1 197 ? 7.128 14.947 -5.032 1.00 85.06 197 ALA A O 1
ATOM 1452 N N . THR A 1 198 ? 7.520 14.405 -2.885 1.00 84.56 198 THR A N 1
ATOM 1453 C CA . THR A 1 198 ? 8.882 13.905 -3.115 1.00 84.56 198 THR A CA 1
ATOM 1454 C C . THR A 1 198 ? 8.868 12.672 -4.014 1.00 84.56 198 THR A C 1
ATOM 1456 O O . THR A 1 198 ? 9.619 12.623 -4.982 1.00 84.56 198 THR A O 1
ATOM 1459 N N . ALA A 1 199 ? 7.979 11.707 -3.757 1.00 83.44 199 ALA A N 1
ATOM 1460 C CA . ALA A 1 199 ? 7.857 10.504 -4.577 1.00 83.44 199 ALA A CA 1
ATOM 1461 C C . ALA A 1 199 ? 7.497 10.834 -6.035 1.00 83.44 199 ALA A C 1
ATOM 1463 O O . ALA A 1 199 ? 8.111 10.301 -6.958 1.00 83.44 199 ALA A O 1
ATOM 1464 N N . LEU A 1 200 ? 6.554 11.757 -6.255 1.00 87.62 200 LEU A N 1
ATOM 1465 C CA . LEU A 1 200 ? 6.172 12.197 -7.599 1.00 87.62 200 LEU A CA 1
ATOM 1466 C C . LEU A 1 200 ? 7.279 12.998 -8.292 1.00 87.62 200 LEU A C 1
ATOM 1468 O O . LEU A 1 200 ? 7.510 12.800 -9.482 1.00 87.62 200 LEU A O 1
ATOM 1472 N N . ALA A 1 201 ? 7.987 13.866 -7.565 1.00 87.75 201 ALA A N 1
ATOM 1473 C CA . ALA A 1 201 ? 9.117 14.615 -8.107 1.00 87.75 201 ALA A CA 1
ATOM 1474 C C . ALA A 1 201 ? 10.256 13.678 -8.533 1.00 87.75 201 ALA A C 1
ATOM 1476 O O . ALA A 1 201 ? 10.775 13.808 -9.639 1.00 87.75 201 ALA A O 1
ATOM 1477 N N . VAL A 1 202 ? 10.597 12.692 -7.696 1.00 86.44 202 VAL A N 1
ATOM 1478 C CA . VAL A 1 202 ? 11.591 11.659 -8.020 1.00 86.44 202 VAL A CA 1
ATOM 1479 C C . VAL A 1 202 ? 11.135 10.835 -9.223 1.00 86.44 202 VAL A C 1
ATOM 1481 O O . VAL A 1 202 ? 11.915 10.637 -10.149 1.00 86.44 202 VAL A O 1
ATOM 1484 N N . ALA A 1 203 ? 9.866 10.419 -9.267 1.00 84.44 203 ALA A N 1
ATOM 1485 C CA . ALA A 1 203 ? 9.327 9.684 -10.409 1.00 84.44 203 ALA A CA 1
ATOM 1486 C C . ALA A 1 203 ? 9.397 10.490 -11.714 1.00 84.44 203 ALA A C 1
ATOM 1488 O O . ALA A 1 203 ? 9.699 9.933 -12.764 1.00 84.44 203 ALA A O 1
ATOM 1489 N N . TRP A 1 204 ? 9.147 11.800 -11.653 1.00 88.44 204 TRP A N 1
ATOM 1490 C CA . TRP A 1 204 ? 9.238 12.689 -12.809 1.00 88.44 204 TRP A CA 1
ATOM 1491 C C . TRP A 1 204 ? 10.681 12.890 -13.286 1.00 88.44 204 TRP A C 1
ATOM 1493 O O . TRP A 1 204 ? 10.925 12.882 -14.489 1.00 88.44 204 TRP A O 1
ATOM 1503 N N . LEU A 1 205 ? 11.634 13.024 -12.358 1.00 87.75 205 LEU A N 1
ATOM 1504 C CA . LEU A 1 205 ? 13.061 13.156 -12.675 1.00 87.75 205 LEU A CA 1
ATOM 1505 C C . LEU A 1 205 ? 13.667 11.874 -13.267 1.00 87.75 205 LEU A C 1
ATOM 1507 O O . LEU A 1 205 ? 14.635 11.958 -14.017 1.00 87.75 205 LEU A O 1
ATOM 1511 N N . LEU A 1 206 ? 13.113 10.708 -12.923 1.00 83.81 206 LEU A N 1
ATOM 1512 C CA . LEU A 1 206 ? 13.587 9.387 -13.355 1.00 83.81 206 LEU A CA 1
ATOM 1513 C C . LEU A 1 206 ? 12.762 8.783 -14.510 1.00 83.81 206 LEU A C 1
ATOM 1515 O O . LEU A 1 206 ? 12.887 7.588 -14.775 1.00 83.81 206 LEU A O 1
ATOM 1519 N N . ARG A 1 207 ? 11.877 9.564 -15.141 1.00 74.94 207 ARG A N 1
ATOM 1520 C CA . ARG A 1 207 ? 10.997 9.103 -16.226 1.00 74.94 207 ARG A CA 1
ATOM 1521 C C . ARG A 1 207 ? 11.752 8.753 -17.509 1.00 74.94 207 ARG A C 1
ATOM 1523 O O . ARG A 1 207 ? 12.631 9.544 -17.911 1.00 74.94 207 ARG A O 1
#

Foldseek 3Di:
DVVLLVVQLVLQCCCVVVVDPPVVVLCSLLVSLLVLLCVLCVVVVVPDPDPVVVVVSVVLSVLLSLLSVLLVVCLVLACLSLLLLLLLLCLLLLLCVLVVNNVLNVLSVVLNVVSVVVVVVCPPHRPDGDTSSSSRSSSSSSSSSLSVCVVPADQLVVLVVLSSVLSCLVVVCCVVVPPDDRDHSVSSNVSSVVSSVVSSVSSNVRD

Nearest PDB structures (foldseek):
  7udm-assembly1_A  TM=2.185E-01  e=1.463E+00  synthetic construct
  9g3z-assembly1_G  TM=1.655E-01  e=8.370E+00  Sus scrofa

Sequence (207 aa):
MFWLAAGGLILGAAVDRFNIPMPFGLILILGWPVLALLWIIEPDLGDHTEGAALIRLGGLIVGGIIVYVRLDQEQDNGQNAPVTVLWAAATLAGMAAIYGLPKSAEIAAATAAAILGYLLWNIPVNRFPMGHAAILPAGTVILTLSAALLVVRPGADLALLCLVALFFANRIADTLFKGHRRMTALTVTVGALPAVATALAVAWLLR

Radius of gyration: 16.67 Å; Cα contacts (8 Å, |Δi|>4): 230; chains: 1; bounding box: 40×36×43 Å

pLDDT: mean 81.11, std 9.05, range [52.31, 93.44]

Mean predicted aligned error: 6.86 Å

Solvent-accessible surface area (backbone atoms only — not comparable to full-atom values): 10988 Å² total; per-residue (Å²): 107,70,67,54,29,51,48,24,26,54,52,13,43,47,43,64,72,66,66,50,57,66,76,60,42,48,50,50,62,52,45,47,55,46,50,55,49,47,69,67,42,55,80,55,58,79,82,49,91,44,74,68,54,55,53,52,49,52,51,48,46,52,51,41,46,51,51,46,56,45,40,58,67,25,37,83,58,66,53,45,29,59,52,51,51,25,53,51,20,42,40,49,13,52,38,23,51,66,69,69,36,61,72,57,14,52,54,22,40,52,50,17,50,53,40,49,54,55,43,66,73,27,58,97,56,80,74,68,85,68,49,46,36,52,49,40,18,52,52,42,51,52,47,53,51,52,49,52,42,52,73,76,32,83,65,41,61,64,20,50,54,34,48,53,50,44,78,41,34,66,60,54,47,50,71,72,47,71,89,68,73,84,82,44,59,66,54,54,52,63,55,34,48,62,28,45,52,47,17,46,51,46,38,59,75,53,96

Secondary structure (DSSP, 8-state):
-HHHHHHHHHHHHHHHHHT--HHHHHHHHHHHHHHHHHHHHHHHHTT---HHHHHHHHHHHHHHHHHHHHHHHHHTTTTHHHHHHHHHHHHHHHHHHHTT-HHHHHHHHHHHHHHHHHHHHHSSS--S---HHHHHHHHHHHHHHHHHHHHH-TTHHHHHHHHHHHTTHHHHHHHHSTTS-PPPHHHHHHHHHHHHHHHHHHHHHT-